Protein AF-A0A7S4MHF1-F1 (afdb_monomer)

Radius of gyration: 32.89 Å; Cα contacts (8 Å, |Δi|>4): 308; chains: 1; bounding box: 74×52×105 Å

Sequence (231 aa):
LACVERVLGSNKKFKSPEKIGHSYTDKFLLAELLSNSAIQAKLNCLRFIGFSDEQLKQLHSWATKDKQVVTVELRSHETCSFLRKRIRKEVNPTSSVTEVSYTSPKIRGLMGKFTSQVSTKITEYYWKFTVDYSLVAYCGTNRDSPLIIQTRKGTTQIITSVDSQPRPKEKSCSPISINITWLFSNINEDLFPSFSIDRNASSCHTPRRNREIINSLGFALSWFQFTHNVS

pLDDT: mean 84.88, std 17.95, range [36.53, 97.44]

Mean predicted aligned error: 10.46 Å

Solvent-accessible surface area (backbone atoms only — not comparable to full-atom values): 13969 Å² total; per-residue (Å²): 134,87,82,81,77,79,80,72,63,93,84,71,78,86,70,62,72,92,80,46,93,80,60,78,66,52,53,49,55,48,53,32,52,51,51,27,51,55,47,46,49,50,51,51,51,43,42,73,73,49,47,47,73,69,55,52,47,50,54,30,43,38,25,60,75,69,63,30,53,30,35,41,35,42,40,43,40,37,37,34,44,86,70,49,78,47,77,46,77,47,74,56,87,82,53,76,83,73,85,77,84,81,85,61,97,84,65,94,82,80,88,77,88,78,84,72,77,65,63,47,79,47,50,38,33,36,28,43,37,36,40,42,38,37,38,31,35,35,50,68,84,44,73,89,75,46,50,77,53,42,75,51,77,48,76,50,77,48,78,34,76,52,101,61,81,92,55,64,57,62,45,78,50,84,66,51,66,43,79,47,29,69,62,36,67,30,34,48,94,86,72,43,56,59,53,71,77,68,76,83,46,94,80,53,49,62,59,89,71,17,65,67,50,50,50,53,52,53,50,51,49,52,50,50,52,43,55,60,77,73,105

Foldseek 3Di:
DDDDDDLDDPPDDDDDPVVDDDDLVVQQVVLLVVLLSVLSVVVVVCVVLFDDPVNVLVQLCLLPVVVWWKKKKKWKKKAKAWDDKDKDKDWDPPQDQDDDDDPDPPDPDDDDRDRDTDIDIQMKTKMKMKMKMWIWMDTHPPPPDTHTRDIDMDIDIDIDSDPDTPDDRMDIDDMQMDGCSLSSVQADSSRRGNDHQDCVDPQDDRSVPGVSSVVSVVNVVSVVVSVVVVD

Structure (mmCIF, N/CA/C/O backbone):
data_AF-A0A7S4MHF1-F1
#
_entry.id   AF-A0A7S4MHF1-F1
#
loop_
_atom_site.group_PDB
_atom_site.id
_atom_site.type_symbol
_atom_site.label_atom_id
_atom_site.label_alt_id
_atom_site.label_comp_id
_atom_site.label_asym_id
_atom_site.label_entity_id
_atom_site.label_seq_id
_atom_site.pdbx_PDB_ins_code
_atom_site.Cartn_x
_atom_site.Cartn_y
_atom_site.Cartn_z
_atom_site.occupancy
_atom_site.B_iso_or_equiv
_atom_site.auth_seq_id
_atom_site.auth_comp_id
_atom_site.auth_asym_id
_atom_site.auth_atom_id
_atom_site.pdbx_PDB_model_num
ATOM 1 N N . LEU A 1 1 ? 10.031 9.715 15.910 1.00 36.53 1 LEU A N 1
ATOM 2 C CA . LEU A 1 1 ? 11.171 10.253 15.135 1.00 36.53 1 LEU A CA 1
ATOM 3 C C . LEU A 1 1 ? 11.173 9.547 13.787 1.00 36.53 1 LEU A C 1
ATOM 5 O O . LEU A 1 1 ? 11.370 8.341 13.764 1.00 36.53 1 LEU A O 1
ATOM 9 N N . ALA A 1 2 ? 10.834 10.248 12.704 1.00 39.75 2 ALA A N 1
ATOM 10 C CA . ALA A 1 2 ? 10.879 9.672 11.362 1.00 39.75 2 ALA A CA 1
ATOM 11 C C . ALA A 1 2 ? 12.348 9.570 10.930 1.00 39.75 2 ALA A C 1
ATOM 13 O O . ALA A 1 2 ? 13.019 10.590 10.780 1.00 39.75 2 ALA A O 1
ATOM 14 N N . CYS A 1 3 ? 12.862 8.348 10.795 1.00 42.44 3 CYS A N 1
ATOM 15 C CA . CYS A 1 3 ? 14.166 8.121 10.189 1.00 42.44 3 CYS A CA 1
ATOM 16 C C . CYS A 1 3 ? 14.006 8.335 8.679 1.00 42.44 3 CYS A C 1
ATOM 18 O O . CYS A 1 3 ? 13.327 7.556 8.013 1.00 42.44 3 CYS A O 1
ATOM 20 N N . VAL A 1 4 ? 14.546 9.435 8.152 1.00 56.12 4 VAL A N 1
ATOM 21 C CA . VAL A 1 4 ? 14.550 9.700 6.709 1.00 56.12 4 VAL A CA 1
ATOM 22 C C . VAL A 1 4 ? 15.677 8.880 6.098 1.00 56.12 4 VAL A C 1
ATOM 24 O O . VAL A 1 4 ? 16.852 9.190 6.288 1.00 56.12 4 VAL A O 1
ATOM 27 N N . GLU A 1 5 ? 15.325 7.824 5.372 1.00 58.97 5 GLU A N 1
ATOM 28 C CA . GLU A 1 5 ? 16.314 7.005 4.683 1.00 58.97 5 GLU A CA 1
ATOM 29 C C . GLU A 1 5 ? 16.728 7.665 3.364 1.00 58.97 5 GLU A C 1
ATOM 31 O O . GLU A 1 5 ? 15.905 8.055 2.528 1.00 58.97 5 GLU A O 1
ATOM 36 N N . ARG A 1 6 ? 18.037 7.825 3.173 1.00 65.50 6 ARG A N 1
ATOM 37 C CA . ARG A 1 6 ? 18.592 8.481 1.992 1.00 65.50 6 ARG A CA 1
ATOM 38 C C . ARG A 1 6 ? 18.570 7.523 0.796 1.00 65.50 6 ARG A C 1
ATOM 40 O O . ARG A 1 6 ? 19.409 6.639 0.694 1.00 65.50 6 ARG A O 1
ATOM 47 N N . VAL A 1 7 ? 17.670 7.768 -0.156 1.00 65.31 7 VAL A N 1
ATOM 48 C CA . VAL A 1 7 ? 17.519 6.947 -1.378 1.00 65.31 7 VAL A CA 1
ATOM 49 C C . VAL A 1 7 ? 18.657 7.158 -2.392 1.00 65.31 7 VAL A C 1
ATOM 51 O O . VAL A 1 7 ? 19.043 6.245 -3.118 1.00 65.31 7 VAL A O 1
ATOM 54 N N . LEU A 1 8 ? 19.225 8.366 -2.467 1.00 64.69 8 LEU A N 1
ATOM 55 C CA . LEU A 1 8 ? 20.320 8.686 -3.389 1.00 64.69 8 LEU A CA 1
ATOM 56 C C . LEU A 1 8 ? 21.664 8.654 -2.661 1.00 64.69 8 LEU A C 1
ATOM 58 O O . LEU A 1 8 ? 21.893 9.480 -1.783 1.00 64.69 8 LEU A O 1
ATOM 62 N N . GLY A 1 9 ? 22.579 7.771 -3.065 1.00 60.44 9 GLY A N 1
ATOM 63 C CA . GLY A 1 9 ? 23.918 7.686 -2.471 1.00 60.44 9 GLY A CA 1
ATOM 64 C C . GLY A 1 9 ? 24.694 9.015 -2.472 1.00 60.44 9 GLY A C 1
ATOM 65 O O . GLY A 1 9 ? 24.528 9.860 -3.355 1.00 60.44 9 GLY A O 1
ATOM 66 N N . SER A 1 10 ? 25.584 9.179 -1.489 1.00 57.25 10 SER A N 1
ATOM 67 C CA . SER A 1 10 ? 26.439 10.361 -1.253 1.00 57.25 10 SER A CA 1
ATOM 68 C C . SER A 1 10 ? 27.291 10.794 -2.449 1.00 57.25 10 SER A C 1
ATOM 70 O O . SER A 1 10 ? 27.714 11.944 -2.526 1.00 57.25 10 SER A O 1
ATOM 72 N N . ASN A 1 11 ? 27.511 9.882 -3.396 1.00 59.38 11 ASN A N 1
ATOM 73 C CA . ASN A 1 11 ? 28.409 10.067 -4.532 1.00 59.38 11 ASN A CA 1
ATOM 74 C C . ASN A 1 11 ? 27.743 10.746 -5.743 1.00 59.38 11 ASN A C 1
ATOM 76 O O . ASN A 1 11 ? 28.438 11.128 -6.684 1.00 59.38 11 ASN A O 1
ATOM 80 N N . LYS A 1 12 ? 26.413 10.932 -5.745 1.00 65.88 12 LYS A N 1
ATOM 81 C CA . LYS A 1 12 ? 25.711 11.617 -6.843 1.00 65.88 12 LYS A CA 1
ATOM 82 C C . LYS A 1 12 ? 25.803 13.137 -6.671 1.00 65.88 12 LYS A C 1
ATOM 84 O O . LYS A 1 12 ? 25.105 13.723 -5.849 1.00 65.88 12 LYS A O 1
ATOM 89 N N . LYS A 1 13 ? 26.666 13.777 -7.468 1.00 68.44 13 LYS A N 1
ATOM 90 C CA . LYS A 1 13 ? 26.804 15.240 -7.553 1.00 68.44 13 LYS A CA 1
ATOM 91 C C . LYS A 1 13 ? 26.040 15.756 -8.770 1.00 68.44 13 LYS A C 1
ATOM 93 O O . LYS A 1 13 ? 26.548 15.696 -9.888 1.00 68.44 13 LYS A O 1
ATOM 98 N N . PHE A 1 14 ? 24.824 16.254 -8.556 1.00 71.88 14 PHE A N 1
ATOM 99 C CA . PHE A 1 14 ? 24.070 16.919 -9.617 1.00 71.88 14 PHE A CA 1
ATOM 100 C C . PHE A 1 14 ? 24.754 18.237 -9.989 1.00 71.88 14 PHE A C 1
ATOM 102 O O . PHE A 1 14 ? 25.170 19.003 -9.119 1.00 71.88 14 PHE A O 1
ATOM 109 N N . LYS A 1 15 ? 24.881 18.493 -11.289 1.00 77.88 15 LYS A N 1
ATOM 110 C CA . LYS A 1 15 ? 25.384 19.754 -11.839 1.00 77.88 15 LYS A CA 1
ATOM 111 C C . LYS A 1 15 ? 24.245 20.432 -12.592 1.00 77.88 15 LYS A C 1
ATOM 113 O O . LYS A 1 15 ? 23.407 19.744 -13.169 1.00 77.88 15 LYS A O 1
ATOM 118 N N . SER A 1 16 ? 24.214 21.766 -12.576 1.00 79.25 16 SER A N 1
ATOM 119 C CA . SER A 1 16 ? 23.231 22.507 -13.375 1.00 79.25 16 SER A CA 1
ATOM 120 C C . SER A 1 16 ? 23.420 22.164 -14.860 1.00 79.25 16 SER A C 1
ATOM 122 O O . SER A 1 16 ? 24.565 22.239 -15.317 1.00 79.25 16 SER A O 1
ATOM 124 N N . PRO A 1 17 ? 22.349 21.834 -15.609 1.00 78.44 17 PRO A N 1
ATOM 125 C CA . PRO A 1 17 ? 22.425 21.556 -17.045 1.00 78.44 17 PRO A CA 1
ATOM 126 C C . PRO A 1 17 ? 23.052 22.691 -17.863 1.00 78.44 17 PRO A C 1
ATOM 128 O O . PRO A 1 17 ? 23.665 22.432 -18.889 1.00 78.44 17 PRO A O 1
ATOM 131 N N . GLU A 1 18 ? 22.948 23.937 -17.394 1.00 85.00 18 GLU A N 1
ATOM 132 C CA . GLU A 1 18 ? 23.562 25.114 -18.030 1.00 85.00 18 GLU A CA 1
ATOM 133 C C . GLU A 1 18 ? 25.093 25.126 -17.914 1.00 85.00 18 GLU A C 1
ATOM 135 O O . GLU A 1 18 ? 25.779 25.779 -18.692 1.00 85.00 18 GLU A O 1
ATOM 140 N N . LYS A 1 19 ? 25.642 24.418 -16.918 1.00 84.44 19 LYS A N 1
ATOM 141 C CA . LYS A 1 19 ? 27.072 24.422 -16.572 1.00 84.44 19 LYS A CA 1
ATOM 142 C C . LYS A 1 19 ? 27.820 23.198 -17.104 1.00 84.44 19 LYS A C 1
ATOM 144 O O . LYS A 1 19 ? 29.001 23.036 -16.800 1.00 84.44 19 LYS A O 1
ATOM 149 N N . ILE A 1 20 ? 27.144 22.311 -17.835 1.00 85.62 20 ILE A N 1
ATOM 150 C CA . ILE A 1 20 ? 27.725 21.094 -18.407 1.00 85.62 20 ILE A CA 1
ATOM 151 C C . ILE A 1 20 ? 27.207 20.865 -19.827 1.00 85.62 20 ILE A C 1
ATOM 153 O O . ILE A 1 20 ? 26.031 21.079 -20.117 1.00 85.62 20 ILE A O 1
ATOM 157 N N . GLY A 1 21 ? 28.081 20.381 -20.711 1.00 85.06 21 GLY A N 1
ATOM 158 C CA . GLY A 1 21 ? 27.643 19.850 -21.998 1.00 85.06 21 GLY A CA 1
ATOM 159 C C . GLY A 1 21 ? 26.731 18.646 -21.770 1.00 85.06 21 GLY A C 1
ATOM 160 O O . GLY A 1 21 ? 27.077 17.754 -20.997 1.00 85.06 21 GLY A O 1
ATOM 161 N N . HIS A 1 22 ? 25.567 18.643 -22.413 1.00 84.75 22 HIS A N 1
ATOM 162 C CA . HIS A 1 22 ? 24.604 17.552 -22.339 1.00 84.75 22 HIS A CA 1
ATOM 163 C C . HIS A 1 22 ? 24.056 17.237 -23.732 1.00 84.75 22 HIS A C 1
ATOM 165 O O . HIS A 1 22 ? 23.921 18.102 -24.597 1.00 84.75 22 HIS A O 1
ATOM 171 N N . SER A 1 23 ? 23.755 15.967 -23.943 1.00 87.94 23 SER A N 1
ATOM 172 C CA . SER A 1 23 ? 23.171 15.407 -25.149 1.00 87.94 23 SER A CA 1
ATOM 173 C C . SER A 1 23 ? 21.667 15.191 -24.975 1.00 87.94 23 SER A C 1
ATOM 175 O O . SER A 1 23 ? 21.117 15.219 -23.872 1.00 87.94 23 SER A O 1
ATOM 177 N N . TYR A 1 24 ? 20.968 14.918 -26.076 1.00 86.31 24 TYR A N 1
ATOM 178 C CA . TYR A 1 24 ? 19.557 14.538 -26.003 1.00 86.31 24 TYR A CA 1
ATOM 179 C C . TYR A 1 24 ? 19.343 13.226 -25.224 1.00 86.31 24 TYR A C 1
ATOM 181 O O . TYR A 1 24 ? 18.342 13.082 -24.521 1.00 86.31 24 TYR A O 1
ATOM 189 N N . THR A 1 25 ? 20.309 12.30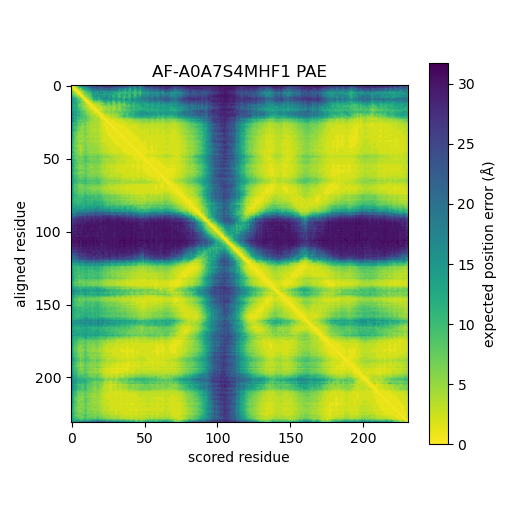5 -25.294 1.00 88.00 25 THR A N 1
ATOM 190 C CA . THR A 1 25 ? 20.324 11.024 -24.573 1.00 88.00 25 THR A CA 1
ATOM 191 C C . THR A 1 25 ? 20.214 11.210 -23.060 1.00 88.00 25 THR A C 1
ATOM 193 O O . THR A 1 25 ? 19.548 10.418 -22.389 1.00 88.00 25 THR A O 1
ATOM 196 N N . ASP A 1 26 ? 20.770 12.300 -22.525 1.00 88.75 26 ASP A N 1
ATOM 197 C CA . ASP A 1 26 ? 20.734 12.598 -21.090 1.00 88.75 26 ASP A CA 1
ATOM 198 C C . ASP A 1 26 ? 19.309 12.823 -20.574 1.00 88.75 26 ASP A C 1
ATOM 200 O O . ASP A 1 26 ? 19.025 12.569 -19.404 1.00 88.75 26 ASP A O 1
ATOM 204 N N . LYS A 1 27 ? 18.370 13.212 -21.448 1.00 90.38 27 LYS A N 1
ATOM 205 C CA . LYS A 1 27 ? 16.951 13.341 -21.083 1.00 90.38 27 LYS A CA 1
ATOM 206 C C . LYS A 1 27 ? 16.327 11.988 -20.736 1.00 90.38 27 LYS A C 1
ATOM 208 O O . LYS A 1 27 ? 15.517 11.920 -19.814 1.00 90.38 27 LYS A O 1
ATOM 213 N N . PHE A 1 28 ? 16.696 10.922 -21.450 1.00 93.19 28 PHE A N 1
ATOM 214 C CA . PHE A 1 28 ? 16.228 9.564 -21.152 1.00 93.19 28 PHE A CA 1
ATOM 215 C C . PHE A 1 28 ? 16.888 9.025 -19.888 1.00 93.19 28 PHE A C 1
ATOM 217 O O . PHE A 1 28 ? 16.192 8.527 -19.009 1.00 93.19 28 PHE A O 1
ATOM 224 N N . LEU A 1 29 ? 18.206 9.209 -19.757 1.00 91.38 29 LEU A N 1
ATOM 225 C CA . LEU A 1 29 ? 18.950 8.784 -18.568 1.00 91.38 29 LEU A CA 1
ATOM 226 C C . LEU A 1 29 ? 18.419 9.455 -17.298 1.00 91.38 29 LEU A C 1
ATOM 228 O O . LEU A 1 29 ? 18.276 8.803 -16.266 1.00 91.38 29 LEU A O 1
ATOM 232 N N . LEU A 1 30 ? 18.070 10.742 -17.371 1.00 90.62 30 LEU A N 1
ATOM 233 C CA . LEU A 1 30 ? 17.442 11.447 -16.259 1.00 90.62 30 LEU A CA 1
ATOM 234 C C . LEU A 1 30 ? 16.070 10.851 -15.913 1.00 90.62 30 LEU A C 1
ATOM 236 O O . LEU A 1 30 ? 15.774 10.642 -14.739 1.00 90.62 30 LEU A O 1
ATOM 240 N N . ALA A 1 31 ? 15.239 10.559 -16.915 1.00 93.56 31 ALA A N 1
ATOM 241 C CA . ALA A 1 31 ? 13.912 9.986 -16.704 1.00 93.56 31 ALA A CA 1
ATOM 242 C C . ALA A 1 31 ? 13.975 8.574 -16.085 1.00 93.56 31 ALA A C 1
ATOM 244 O O . ALA A 1 31 ? 13.226 8.273 -15.151 1.00 93.56 31 ALA A O 1
ATOM 245 N N . GLU A 1 32 ? 14.905 7.736 -16.546 1.00 94.94 32 GLU A N 1
ATOM 246 C CA . GLU A 1 32 ? 15.189 6.413 -15.978 1.00 94.94 32 GLU A CA 1
ATOM 247 C C . GLU A 1 32 ? 15.723 6.526 -14.544 1.00 94.94 32 GLU A C 1
ATOM 249 O O . GLU A 1 32 ? 15.234 5.844 -13.643 1.00 94.94 32 GLU A O 1
ATOM 254 N N . LEU A 1 33 ? 16.678 7.430 -14.297 1.00 92.38 33 LEU A N 1
ATOM 255 C CA . LEU A 1 33 ? 17.243 7.677 -12.969 1.00 92.38 33 LEU A CA 1
ATOM 256 C C . LEU A 1 33 ? 16.164 8.094 -11.962 1.00 92.38 33 LEU A C 1
ATOM 258 O O . LEU A 1 33 ? 16.129 7.572 -10.844 1.00 92.38 33 LEU A O 1
ATOM 262 N N . LEU A 1 34 ? 15.299 9.038 -12.337 1.00 92.50 34 LEU A N 1
ATOM 263 C CA . LEU A 1 34 ? 14.221 9.519 -11.473 1.00 92.50 34 LEU A CA 1
ATOM 264 C C . LEU A 1 34 ? 13.182 8.424 -11.217 1.00 92.50 34 LEU A C 1
ATOM 266 O O . LEU A 1 34 ? 12.776 8.238 -10.071 1.00 92.50 34 LEU A O 1
ATOM 270 N N . SER A 1 35 ? 12.811 7.656 -12.246 1.00 95.69 35 SER A N 1
ATOM 271 C CA . SER A 1 35 ? 11.863 6.542 -12.110 1.00 95.69 35 SER A CA 1
ATOM 272 C C . SER A 1 35 ? 12.405 5.451 -11.185 1.00 95.69 35 SER A C 1
ATOM 274 O O . SER A 1 35 ? 11.725 5.060 -10.239 1.00 95.69 35 SER A O 1
ATOM 276 N N . ASN A 1 36 ? 13.663 5.039 -11.365 1.00 95.81 36 ASN A N 1
ATOM 277 C CA . ASN A 1 36 ? 14.319 4.061 -10.493 1.00 95.81 36 ASN A CA 1
ATOM 278 C C . ASN A 1 36 ? 14.459 4.562 -9.049 1.00 95.81 36 ASN A C 1
ATOM 280 O O . ASN A 1 36 ? 14.213 3.816 -8.104 1.00 95.81 36 ASN A O 1
ATOM 284 N N . SER A 1 37 ? 14.778 5.844 -8.858 1.00 93.75 37 SER A N 1
ATOM 285 C CA . SER A 1 37 ? 14.833 6.444 -7.517 1.00 93.75 37 SER A CA 1
ATOM 286 C C . SER A 1 37 ? 13.455 6.439 -6.845 1.00 93.75 37 SER A C 1
ATOM 288 O O . SER A 1 37 ? 13.334 6.138 -5.660 1.00 93.75 37 SER A O 1
ATOM 290 N N . ALA A 1 38 ? 12.396 6.720 -7.606 1.00 94.50 38 ALA A N 1
ATOM 291 C CA . ALA A 1 38 ? 11.028 6.689 -7.107 1.00 94.50 38 ALA A CA 1
ATOM 292 C C . ALA A 1 38 ? 10.529 5.263 -6.815 1.00 94.50 38 ALA A C 1
ATOM 294 O O . ALA A 1 38 ? 9.676 5.100 -5.943 1.00 94.50 38 ALA A O 1
ATOM 295 N N . ILE A 1 39 ? 11.008 4.246 -7.537 1.00 96.81 39 ILE A N 1
ATOM 296 C CA . ILE A 1 39 ? 10.751 2.825 -7.251 1.00 96.81 39 ILE A CA 1
ATOM 297 C C . ILE A 1 39 ? 11.429 2.436 -5.936 1.00 96.81 39 ILE A C 1
ATOM 299 O O . ILE A 1 39 ? 10.756 1.940 -5.034 1.00 96.81 39 ILE A O 1
ATOM 303 N N . GLN A 1 40 ? 12.719 2.753 -5.778 1.00 94.94 40 GLN A N 1
ATOM 304 C CA . GLN A 1 40 ? 13.463 2.468 -4.548 1.00 94.94 40 GLN A CA 1
ATOM 305 C C . GLN A 1 40 ? 12.806 3.104 -3.321 1.00 94.94 40 GLN A C 1
ATOM 307 O O . GLN A 1 40 ? 12.646 2.447 -2.297 1.00 94.94 40 GLN A O 1
ATOM 312 N N . ALA A 1 41 ? 12.379 4.365 -3.428 1.00 94.12 41 ALA A N 1
ATOM 313 C CA . ALA A 1 41 ? 11.697 5.053 -2.335 1.00 94.12 41 ALA A CA 1
ATOM 314 C C . ALA A 1 41 ? 10.434 4.301 -1.882 1.00 94.12 41 ALA A C 1
ATOM 316 O O . ALA A 1 41 ? 10.213 4.131 -0.687 1.00 94.12 41 ALA A O 1
ATOM 317 N N . LYS A 1 42 ? 9.631 3.796 -2.828 1.00 95.19 42 LYS A N 1
ATOM 318 C CA . LYS A 1 42 ? 8.419 3.024 -2.516 1.00 95.19 42 LYS A CA 1
ATOM 319 C C . LYS A 1 42 ? 8.744 1.668 -1.894 1.00 95.19 42 LYS A C 1
ATOM 321 O O . LYS A 1 42 ? 8.064 1.278 -0.952 1.00 95.19 42 LYS A O 1
ATOM 326 N N . LEU A 1 43 ? 9.791 0.980 -2.357 1.00 95.44 43 LEU A N 1
ATOM 327 C CA . LEU A 1 43 ? 10.265 -0.254 -1.716 1.00 95.44 43 LEU A CA 1
ATOM 328 C C . LEU A 1 43 ? 10.689 -0.006 -0.266 1.00 95.44 43 LEU A C 1
ATOM 330 O O . LEU A 1 43 ? 10.324 -0.775 0.618 1.00 95.44 43 LEU A O 1
ATOM 334 N N . ASN A 1 44 ? 11.402 1.090 -0.000 1.00 94.06 44 ASN A N 1
ATOM 335 C CA . ASN A 1 44 ? 11.775 1.462 1.363 1.00 94.06 44 ASN A CA 1
ATOM 336 C C . ASN A 1 44 ? 10.536 1.780 2.212 1.00 94.06 44 ASN A C 1
ATOM 338 O O . ASN A 1 44 ? 10.469 1.358 3.363 1.00 94.06 44 ASN A O 1
ATOM 342 N N . CYS A 1 45 ? 9.517 2.439 1.646 1.00 93.75 45 CYS A N 1
ATOM 343 C CA . CYS A 1 45 ? 8.235 2.618 2.330 1.00 93.75 45 CYS A CA 1
ATOM 344 C C . CYS A 1 45 ? 7.573 1.277 2.675 1.00 93.75 45 CYS A C 1
ATOM 346 O O . CYS A 1 45 ? 7.096 1.131 3.795 1.00 93.75 45 CYS A O 1
ATOM 348 N N . LEU A 1 46 ? 7.564 0.298 1.759 1.00 94.94 46 LEU A N 1
ATOM 349 C CA . LEU A 1 46 ? 7.029 -1.040 2.038 1.00 94.94 46 LEU A CA 1
ATOM 350 C C . LEU A 1 46 ? 7.793 -1.718 3.187 1.00 94.94 46 LEU A C 1
ATOM 352 O O . LEU A 1 46 ? 7.179 -2.204 4.132 1.00 94.94 46 LEU A O 1
ATOM 356 N N . ARG A 1 47 ? 9.128 -1.680 3.175 1.00 94.75 47 ARG A N 1
ATOM 357 C CA . ARG A 1 47 ? 9.932 -2.208 4.291 1.00 94.75 47 ARG A CA 1
ATOM 358 C C . ARG A 1 47 ? 9.605 -1.512 5.609 1.00 94.75 47 ARG A C 1
ATOM 360 O O . ARG A 1 47 ? 9.399 -2.164 6.627 1.00 94.75 47 ARG A O 1
ATOM 367 N N . PHE A 1 48 ? 9.495 -0.186 5.581 1.00 92.81 48 PHE A N 1
ATOM 368 C CA . PHE A 1 48 ? 9.199 0.617 6.765 1.00 92.81 48 PHE A CA 1
ATOM 369 C C . PHE A 1 48 ? 7.837 0.285 7.391 1.00 92.81 48 PHE A C 1
ATOM 371 O O . PHE A 1 48 ? 7.715 0.279 8.613 1.00 92.81 48 PHE A O 1
ATOM 378 N N . ILE A 1 49 ? 6.822 -0.018 6.576 1.00 91.06 49 ILE A N 1
ATOM 379 C CA . ILE A 1 49 ? 5.493 -0.424 7.064 1.00 91.06 49 ILE A CA 1
ATOM 380 C C . ILE A 1 49 ? 5.398 -1.921 7.405 1.00 91.06 49 ILE A C 1
ATOM 382 O O . ILE A 1 49 ? 4.308 -2.403 7.692 1.00 91.06 49 ILE A O 1
ATOM 386 N N . GLY A 1 50 ? 6.516 -2.653 7.388 1.00 93.94 50 GLY A N 1
ATOM 387 C CA . GLY A 1 50 ? 6.610 -4.001 7.950 1.00 93.94 50 GLY A CA 1
ATOM 388 C C . GLY A 1 50 ? 6.753 -5.144 6.948 1.00 93.94 50 GLY A C 1
ATOM 389 O O . GLY A 1 50 ? 6.762 -6.292 7.380 1.00 93.94 50 GLY A O 1
ATOM 390 N N . PHE A 1 51 ? 6.885 -4.880 5.643 1.00 96.12 51 PHE A N 1
ATOM 391 C CA . PHE A 1 51 ? 7.192 -5.953 4.690 1.00 96.12 51 PHE A CA 1
ATOM 392 C C . PHE A 1 51 ? 8.617 -6.478 4.907 1.00 96.12 51 PHE A C 1
ATOM 394 O O . PHE A 1 51 ? 9.575 -5.703 4.858 1.00 96.12 51 PHE A O 1
ATOM 401 N N . SER A 1 52 ? 8.763 -7.794 5.086 1.00 96.12 52 SER A N 1
ATOM 402 C CA . SER A 1 52 ? 10.078 -8.447 5.091 1.00 96.12 52 SER A CA 1
ATOM 403 C C . SER A 1 52 ? 10.618 -8.629 3.669 1.00 96.12 52 SER A C 1
ATOM 405 O O . SER A 1 52 ? 9.856 -8.645 2.698 1.00 96.12 52 SER A O 1
ATOM 407 N N . ASP A 1 53 ? 11.932 -8.801 3.522 1.00 94.94 53 ASP A N 1
ATOM 408 C CA . ASP A 1 53 ? 12.530 -9.043 2.204 1.00 94.94 53 ASP A CA 1
ATOM 409 C C . ASP A 1 53 ? 12.058 -10.378 1.598 1.00 94.94 53 ASP A C 1
ATOM 411 O O . ASP A 1 53 ? 11.880 -10.470 0.384 1.00 94.94 53 ASP A O 1
ATOM 415 N N . GLU A 1 54 ? 11.775 -11.397 2.415 1.00 96.94 54 GLU A N 1
ATOM 416 C CA . GLU A 1 54 ? 11.182 -12.665 1.966 1.00 96.94 54 GLU A CA 1
ATOM 417 C C . GLU A 1 54 ? 9.777 -12.447 1.402 1.00 96.94 54 GLU A C 1
ATOM 419 O O . GLU A 1 54 ? 9.455 -12.947 0.323 1.00 96.94 54 GLU A O 1
ATOM 424 N N . GLN A 1 55 ? 8.955 -11.651 2.094 1.00 96.94 55 GLN A N 1
ATOM 425 C CA . GLN A 1 55 ? 7.617 -11.294 1.626 1.00 96.94 55 GLN A CA 1
ATOM 426 C C . GLN A 1 55 ? 7.692 -10.485 0.327 1.00 96.94 55 GLN A C 1
ATOM 428 O O . GLN A 1 55 ? 6.960 -10.771 -0.616 1.00 96.94 55 GLN A O 1
ATOM 433 N N . LEU A 1 56 ? 8.606 -9.515 0.224 1.00 97.44 56 LEU A N 1
ATOM 434 C CA . LEU A 1 56 ? 8.806 -8.741 -1.006 1.00 97.44 56 LEU A CA 1
ATOM 435 C C . LEU A 1 56 ? 9.262 -9.624 -2.175 1.00 97.44 56 LEU A C 1
ATOM 437 O O . LEU A 1 56 ? 8.759 -9.460 -3.285 1.00 97.44 56 LEU A O 1
ATOM 441 N N . LYS A 1 57 ? 10.156 -10.592 -1.939 1.00 97.00 57 LYS A N 1
ATOM 442 C CA . LYS A 1 57 ? 10.556 -11.589 -2.948 1.00 97.00 57 LYS A CA 1
ATOM 443 C C . LYS A 1 57 ? 9.389 -12.483 -3.365 1.00 97.00 57 LYS A C 1
ATOM 445 O O . LYS A 1 57 ? 9.257 -12.807 -4.543 1.00 97.00 57 LYS A O 1
ATOM 450 N N . GLN A 1 58 ? 8.507 -12.838 -2.434 1.00 96.31 58 GLN A N 1
ATOM 451 C CA . GLN A 1 58 ? 7.282 -13.568 -2.752 1.00 96.31 58 GLN A CA 1
ATOM 452 C C . GLN A 1 58 ? 6.351 -12.739 -3.651 1.00 96.31 58 GLN A C 1
ATOM 454 O O . GLN A 1 58 ? 5.894 -13.241 -4.677 1.00 96.31 58 GLN A O 1
ATOM 459 N N . LEU A 1 59 ? 6.125 -11.459 -3.328 1.00 96.94 59 LEU A N 1
ATOM 460 C CA . LEU A 1 59 ? 5.334 -10.554 -4.173 1.00 96.94 59 LEU A CA 1
ATOM 461 C C . LEU A 1 59 ? 5.958 -10.366 -5.562 1.00 96.94 59 LEU A C 1
ATOM 463 O O . LEU A 1 59 ? 5.244 -10.334 -6.566 1.00 96.94 59 LEU A O 1
ATOM 467 N N . HIS A 1 60 ? 7.288 -10.271 -5.628 1.00 97.44 60 HIS A N 1
ATOM 468 C CA . HIS A 1 60 ? 8.029 -10.212 -6.887 1.00 97.44 60 HIS A CA 1
ATOM 469 C C . HIS A 1 60 ? 7.793 -11.455 -7.740 1.00 97.44 60 HIS A C 1
ATOM 471 O O . HIS A 1 60 ? 7.464 -11.328 -8.922 1.00 97.44 60 HIS A O 1
ATOM 477 N N . SER A 1 61 ? 7.884 -12.643 -7.137 1.00 96.75 61 SER A N 1
ATOM 478 C CA . SER A 1 61 ? 7.607 -13.912 -7.812 1.00 96.75 61 SER A CA 1
ATOM 479 C C . SER A 1 61 ? 6.180 -13.958 -8.358 1.00 96.75 61 SER A C 1
ATOM 481 O O . SER A 1 61 ? 5.990 -14.306 -9.523 1.00 96.75 61 SER A O 1
ATOM 483 N N . TRP A 1 62 ? 5.186 -13.533 -7.570 1.00 96.38 62 TRP A N 1
ATOM 484 C CA . TRP A 1 62 ? 3.793 -13.477 -8.024 1.00 96.38 62 TRP A CA 1
ATOM 485 C C . TRP A 1 62 ? 3.618 -12.579 -9.252 1.00 96.38 62 TRP A C 1
ATOM 487 O O . TRP A 1 62 ? 2.938 -12.955 -10.207 1.00 96.38 62 TRP A O 1
ATOM 497 N N . ALA A 1 63 ? 4.246 -11.403 -9.255 1.00 96.25 63 ALA A N 1
ATOM 498 C CA . ALA A 1 63 ? 4.126 -10.457 -10.360 1.00 96.25 63 ALA A CA 1
ATOM 499 C C . ALA A 1 63 ? 4.879 -10.910 -11.622 1.00 96.25 63 ALA A C 1
ATOM 501 O O . ALA A 1 63 ? 4.400 -10.693 -12.734 1.00 96.25 63 ALA A O 1
ATOM 502 N N . THR A 1 64 ? 6.066 -11.506 -11.469 1.00 95.00 64 THR A N 1
ATOM 503 C CA . THR A 1 64 ? 6.983 -11.764 -12.593 1.00 95.00 64 THR A CA 1
ATOM 504 C C . THR A 1 64 ? 6.928 -13.199 -13.108 1.00 95.00 64 THR A C 1
ATOM 506 O O . THR A 1 64 ? 6.812 -13.400 -14.319 1.00 95.00 64 THR A O 1
ATOM 509 N N . LYS A 1 65 ? 6.972 -14.193 -12.214 1.00 93.19 65 LYS A N 1
ATOM 510 C CA . LYS A 1 65 ? 6.962 -15.622 -12.567 1.00 93.19 65 LYS A CA 1
ATOM 511 C C . LYS A 1 65 ? 5.540 -16.099 -12.830 1.00 93.19 65 LYS A C 1
ATOM 513 O O . LYS A 1 65 ? 5.266 -16.640 -13.899 1.00 93.19 65 LYS A O 1
ATOM 518 N N . ASP A 1 66 ? 4.627 -15.792 -11.913 1.00 92.12 66 ASP A N 1
ATOM 519 C CA . ASP A 1 66 ? 3.236 -16.260 -11.995 1.00 92.12 66 ASP A CA 1
ATOM 520 C C . ASP A 1 66 ? 2.349 -15.336 -12.845 1.00 92.12 66 ASP A C 1
ATOM 522 O O . ASP A 1 66 ? 1.207 -15.679 -13.167 1.00 92.12 66 ASP A O 1
ATOM 526 N N . LYS A 1 67 ? 2.878 -14.157 -13.211 1.00 93.94 67 LYS A N 1
ATOM 527 C CA . LYS A 1 67 ? 2.203 -13.104 -13.991 1.00 93.94 67 LYS A CA 1
ATOM 528 C C . LYS A 1 67 ? 0.844 -12.710 -13.404 1.00 93.94 67 LYS A C 1
ATOM 530 O O . LYS A 1 67 ? -0.097 -12.402 -14.136 1.00 93.94 67 LYS A O 1
ATOM 535 N N . GLN A 1 68 ? 0.741 -12.732 -12.078 1.00 95.56 68 GLN A N 1
ATOM 536 C CA . GLN A 1 68 ? -0.472 -12.391 -11.351 1.00 95.56 68 GLN A CA 1
ATOM 537 C C . GLN A 1 68 ? -0.509 -10.909 -10.993 1.00 95.56 68 GLN A C 1
ATOM 539 O O . GLN A 1 68 ? 0.513 -10.261 -10.769 1.00 95.56 68 GLN A O 1
ATOM 544 N N . VAL A 1 69 ? -1.727 -10.383 -10.874 1.00 96.75 69 VAL A N 1
ATOM 545 C CA . VAL A 1 69 ? -1.941 -9.051 -10.308 1.00 96.75 69 VAL A CA 1
ATOM 546 C C . VAL A 1 69 ? -1.668 -9.105 -8.812 1.00 96.75 69 VAL A C 1
ATOM 548 O O . VAL A 1 69 ? -2.314 -9.870 -8.105 1.00 96.75 69 VAL A O 1
ATOM 551 N N . VAL A 1 70 ? -0.752 -8.280 -8.319 1.00 97.25 70 VAL A N 1
ATOM 552 C CA . VAL A 1 70 ? -0.425 -8.186 -6.894 1.00 97.25 70 VAL A CA 1
ATOM 553 C C . VAL A 1 70 ? -1.069 -6.940 -6.299 1.00 97.25 70 VAL A C 1
ATOM 555 O O . VAL A 1 70 ? -0.892 -5.829 -6.808 1.00 97.25 70 VAL A O 1
ATOM 558 N N . THR A 1 71 ? -1.806 -7.124 -5.206 1.00 97.44 71 THR A N 1
ATOM 559 C CA . THR A 1 71 ? -2.552 -6.061 -4.526 1.00 97.44 71 THR A CA 1
ATOM 560 C C . THR A 1 71 ? -2.159 -5.990 -3.057 1.00 97.44 71 THR A C 1
ATOM 562 O O . THR A 1 71 ? -2.084 -7.019 -2.390 1.00 97.44 71 THR A O 1
ATOM 565 N N . VAL A 1 72 ? -1.944 -4.774 -2.551 1.00 96.69 72 VAL A N 1
ATOM 566 C CA . VAL A 1 72 ? -1.865 -4.479 -1.111 1.00 96.69 72 VAL A CA 1
ATOM 567 C C . VAL A 1 72 ? -3.189 -3.868 -0.683 1.00 96.69 72 VAL A C 1
ATOM 569 O O . VAL A 1 72 ? -3.724 -3.009 -1.381 1.00 96.69 72 VAL A O 1
ATOM 572 N N . GLU A 1 73 ? -3.716 -4.297 0.456 1.00 95.94 73 GLU A N 1
ATOM 573 C CA . GLU A 1 73 ? -5.018 -3.880 0.963 1.00 95.94 73 GLU A CA 1
ATOM 574 C C . GLU A 1 73 ? -4.952 -3.619 2.472 1.00 95.94 73 GLU A C 1
ATOM 576 O O . GLU A 1 73 ? -4.456 -4.439 3.244 1.00 95.94 73 GLU A O 1
ATOM 581 N N . LEU A 1 74 ? -5.463 -2.463 2.897 1.00 95.31 74 LEU A N 1
ATOM 582 C CA . LEU A 1 74 ? -5.715 -2.137 4.293 1.00 95.31 74 LEU A CA 1
ATOM 583 C C . LEU A 1 74 ? -7.171 -2.474 4.613 1.00 95.31 74 LEU A C 1
ATOM 585 O O . LEU A 1 74 ? -8.097 -1.903 4.032 1.00 95.31 74 LEU A O 1
ATOM 589 N N . ARG A 1 75 ? -7.366 -3.385 5.563 1.00 95.00 75 ARG A N 1
ATOM 590 C CA . ARG A 1 75 ? -8.676 -3.790 6.075 1.00 95.00 75 ARG A CA 1
ATOM 591 C C . ARG A 1 75 ? -8.853 -3.226 7.474 1.00 95.00 75 ARG A C 1
ATOM 593 O O . ARG A 1 75 ? -7.928 -3.313 8.283 1.00 95.00 75 ARG A O 1
ATOM 600 N N . SER A 1 76 ? -10.033 -2.696 7.778 1.00 94.62 76 SER A N 1
ATOM 601 C CA . SER A 1 76 ? -10.367 -2.235 9.124 1.00 94.62 76 SER A CA 1
ATOM 602 C C . SER A 1 76 ? -11.761 -2.672 9.554 1.00 94.62 76 SER A C 1
ATOM 604 O O . SER A 1 76 ? -12.696 -2.783 8.758 1.00 94.62 76 SER A O 1
ATOM 606 N N . HIS A 1 77 ? -11.867 -2.949 10.845 1.00 95.06 77 HIS A N 1
ATOM 607 C CA . HIS A 1 77 ? -13.061 -3.444 11.492 1.00 95.06 77 HIS A CA 1
ATOM 608 C C . HIS A 1 77 ? -13.249 -2.720 12.825 1.00 95.06 77 HIS A C 1
ATOM 610 O O . HIS A 1 77 ? -12.342 -2.668 13.657 1.00 95.06 77 HIS A O 1
ATOM 616 N N . GLU A 1 78 ? -14.422 -2.129 13.016 1.00 96.06 78 GLU A N 1
ATOM 617 C CA . GLU A 1 78 ? -14.760 -1.338 14.193 1.00 96.06 78 GLU A CA 1
ATOM 618 C C . GLU A 1 78 ? -15.820 -2.062 15.021 1.00 96.06 78 GLU A C 1
ATOM 620 O O . GLU A 1 78 ? -16.816 -2.551 14.488 1.00 96.06 78 GLU A O 1
ATOM 625 N N . THR A 1 79 ? -15.648 -2.071 16.341 1.00 96.75 79 THR A N 1
ATOM 626 C CA . THR A 1 79 ? -16.642 -2.594 17.282 1.00 96.75 79 THR A CA 1
ATOM 627 C C . THR A 1 79 ? -16.923 -1.590 18.393 1.00 96.75 79 THR A C 1
ATOM 629 O O . THR A 1 79 ? -16.027 -0.888 18.873 1.00 96.75 79 THR A O 1
ATOM 632 N N . CYS A 1 80 ? -18.185 -1.513 18.813 1.00 96.38 80 CYS A N 1
ATOM 633 C CA . CYS A 1 80 ? -18.625 -0.676 19.922 1.00 96.38 80 CYS A CA 1
ATOM 634 C C . CYS A 1 80 ? -19.501 -1.484 20.878 1.00 96.38 80 CYS A C 1
ATOM 636 O O . CYS A 1 80 ? -20.525 -2.038 20.480 1.00 96.38 80 CYS A O 1
ATOM 638 N N . SER A 1 81 ? -19.103 -1.550 22.146 1.00 95.69 81 SER A N 1
ATOM 639 C CA . SER A 1 81 ? -19.836 -2.287 23.174 1.00 95.69 81 SER A CA 1
ATOM 640 C C . SER A 1 81 ? -20.017 -1.465 24.441 1.00 95.69 81 SER A C 1
ATOM 642 O O . SER A 1 81 ? -19.150 -0.689 24.843 1.00 95.69 81 SER A O 1
ATOM 644 N N . PHE A 1 82 ? -21.172 -1.624 25.080 1.00 95.38 82 PHE A N 1
ATOM 645 C CA . PHE A 1 82 ? -21.443 -1.004 26.369 1.00 95.38 82 PHE A CA 1
ATOM 646 C C . PHE A 1 82 ? -20.518 -1.588 27.444 1.00 95.38 82 PHE A C 1
ATOM 648 O O . PHE A 1 82 ? -20.369 -2.805 27.540 1.00 95.38 82 PHE A O 1
ATOM 655 N N . LEU A 1 83 ? -19.898 -0.725 28.253 1.00 94.25 83 LEU A N 1
ATOM 656 C CA . LEU A 1 83 ? -19.068 -1.138 29.385 1.00 94.25 83 LEU A CA 1
ATOM 657 C C . LEU A 1 83 ? -19.818 -1.016 30.705 1.00 94.25 83 LEU A C 1
ATOM 659 O O . LEU A 1 83 ? -19.908 -1.983 31.454 1.00 94.25 83 LEU A O 1
ATOM 663 N N . ARG A 1 84 ? -20.269 0.198 31.040 1.00 93.62 84 ARG A N 1
ATOM 664 C CA . ARG A 1 84 ? -20.864 0.490 32.352 1.00 93.62 84 ARG A CA 1
ATOM 665 C C . ARG A 1 84 ? -21.608 1.816 32.377 1.00 93.62 84 ARG A C 1
ATOM 667 O O . ARG A 1 84 ? -21.268 2.747 31.652 1.00 93.62 84 ARG A O 1
ATOM 674 N N . LYS A 1 85 ? -22.544 1.927 33.318 1.00 93.25 85 LYS A N 1
ATOM 675 C CA . LYS A 1 85 ? -23.224 3.167 33.707 1.00 93.25 85 LYS A CA 1
ATOM 676 C C . LYS A 1 85 ? -22.619 3.691 35.008 1.00 93.25 85 LYS A C 1
ATOM 678 O O . LYS A 1 85 ? -22.409 2.924 35.946 1.00 93.25 85 LYS A O 1
ATOM 683 N N . ARG A 1 86 ? -22.342 4.989 35.085 1.00 91.19 86 ARG A N 1
ATOM 684 C CA . ARG A 1 86 ? -21.869 5.680 36.290 1.00 91.19 86 ARG A CA 1
ATOM 685 C C . ARG A 1 86 ? -22.803 6.839 36.593 1.00 91.19 86 ARG A C 1
ATOM 687 O O . ARG A 1 86 ? -23.160 7.595 35.702 1.00 91.19 86 ARG A O 1
ATOM 694 N N . ILE A 1 87 ? -23.167 7.001 37.857 1.00 86.44 87 ILE A N 1
ATOM 695 C CA . ILE A 1 87 ? -23.901 8.178 38.323 1.00 86.44 87 ILE A CA 1
ATOM 696 C C . ILE A 1 87 ? -22.942 8.960 39.213 1.00 86.44 87 ILE A C 1
ATOM 698 O O . ILE A 1 87 ? -22.491 8.431 40.231 1.00 86.44 87 ILE A O 1
ATOM 702 N N . ARG A 1 88 ? -22.609 10.196 38.838 1.00 85.12 88 ARG A N 1
ATOM 703 C CA . ARG A 1 88 ? -21.865 11.117 39.705 1.00 85.12 88 ARG A CA 1
ATOM 704 C C . ARG A 1 88 ? -22.773 12.245 40.166 1.00 85.12 88 ARG A C 1
ATOM 706 O O . ARG A 1 88 ? -23.623 12.721 39.419 1.00 85.12 88 ARG A O 1
ATOM 713 N N . LYS A 1 89 ? -22.614 12.639 41.426 1.00 74.50 89 LYS A N 1
ATOM 714 C CA . LYS A 1 89 ? -23.272 13.820 41.979 1.00 74.50 89 LYS A CA 1
ATOM 715 C C . LYS A 1 89 ? -22.299 14.977 41.843 1.00 74.50 89 LYS A C 1
ATOM 717 O O . LYS A 1 89 ? -21.203 14.904 42.389 1.00 74.50 89 LYS A O 1
ATOM 722 N N . GLU A 1 90 ? -22.696 16.004 41.114 1.00 70.31 90 GLU A N 1
ATOM 723 C CA . GLU A 1 90 ? -21.963 17.260 41.059 1.00 70.31 90 GLU A CA 1
ATOM 724 C C . GLU A 1 90 ? -22.693 18.258 41.955 1.00 70.31 90 GLU A C 1
ATOM 726 O O . GLU A 1 90 ? -23.900 18.487 41.822 1.00 70.31 90 GLU A O 1
ATOM 731 N N . VAL A 1 91 ? -21.980 18.759 42.961 1.00 58.88 91 VAL A N 1
ATOM 732 C CA . VAL A 1 91 ? -22.497 19.778 43.870 1.00 58.88 91 VAL A CA 1
ATOM 733 C C . VAL A 1 91 ? -22.276 21.116 43.187 1.00 58.88 91 VAL A C 1
ATOM 735 O O . VAL A 1 91 ? -21.131 21.514 42.996 1.00 58.88 91 VAL A O 1
ATOM 738 N N . ASN A 1 92 ? -23.356 21.809 42.829 1.00 52.22 92 ASN A N 1
ATOM 739 C CA . ASN A 1 92 ? -23.237 23.184 42.361 1.00 52.22 92 ASN A CA 1
ATOM 740 C C . ASN A 1 92 ? -22.736 24.059 43.527 1.00 52.22 92 ASN A C 1
ATOM 742 O O . ASN A 1 92 ? -23.386 24.074 44.575 1.00 52.22 92 ASN A O 1
ATOM 746 N N . PRO A 1 93 ? -21.620 24.797 43.377 1.00 51.44 93 PRO A N 1
ATOM 747 C CA . PRO A 1 93 ? -21.144 25.718 44.411 1.00 51.44 93 PRO A CA 1
ATOM 748 C C . PRO A 1 93 ? -22.070 26.934 44.586 1.00 51.44 93 PRO A C 1
ATOM 750 O O . PRO A 1 93 ? -21.998 27.627 45.596 1.00 51.44 93 PRO A O 1
ATOM 753 N N . THR A 1 94 ? -22.978 27.183 43.640 1.00 45.81 94 THR A N 1
ATOM 754 C CA . THR A 1 94 ? -23.967 28.266 43.694 1.00 45.81 94 THR A CA 1
ATOM 755 C C . THR A 1 94 ? -25.217 27.829 44.462 1.00 45.81 94 THR A C 1
ATOM 757 O O . THR A 1 94 ? -26.322 27.777 43.927 1.00 45.81 94 THR A O 1
ATOM 760 N N . SER A 1 95 ? -25.061 27.472 45.735 1.00 41.59 95 SER A N 1
ATOM 761 C CA . SER A 1 95 ? -26.196 27.415 46.655 1.00 41.59 95 SER A CA 1
ATOM 762 C C . SER A 1 95 ? -26.590 28.850 47.008 1.00 41.59 95 SER A C 1
ATOM 764 O O . SER A 1 95 ? -25.892 29.510 47.777 1.00 41.59 95 SER A O 1
ATOM 766 N N . SER A 1 96 ? -27.685 29.361 46.443 1.00 46.28 96 SER A N 1
ATOM 767 C CA . SER A 1 96 ? -28.299 30.591 46.943 1.00 46.28 96 SER A CA 1
ATOM 768 C C . SER A 1 96 ? -28.842 30.318 48.344 1.00 46.28 96 SER A C 1
ATOM 770 O O . SER A 1 96 ? -29.793 29.551 48.508 1.00 46.28 96 SER A O 1
ATOM 772 N N . VAL A 1 97 ? -28.225 30.922 49.356 1.00 42.53 97 VAL A N 1
ATOM 773 C CA . VAL A 1 97 ? -28.753 30.929 50.719 1.00 42.53 97 VAL A CA 1
ATOM 774 C C . VAL A 1 97 ? -29.993 31.817 50.709 1.00 42.53 97 VAL A C 1
ATOM 776 O O . VAL A 1 97 ? -29.886 33.038 50.661 1.00 42.53 97 VAL A O 1
ATOM 779 N N . THR A 1 98 ? -31.179 31.219 50.701 1.00 43.44 98 THR A N 1
ATOM 780 C CA . THR A 1 98 ? -32.411 31.962 50.971 1.00 43.44 98 THR A CA 1
ATOM 781 C C . THR A 1 98 ? -32.658 31.901 52.476 1.00 43.44 98 THR A C 1
ATOM 783 O O . THR A 1 98 ? -33.187 30.914 52.984 1.00 43.44 98 THR A O 1
ATOM 786 N N . GLU A 1 99 ? -32.231 32.930 53.209 1.00 38.22 99 GLU A N 1
ATOM 787 C CA . GLU A 1 99 ? -32.657 33.131 54.596 1.00 38.22 99 GLU A CA 1
ATOM 788 C C . GLU A 1 99 ? -34.128 33.561 54.586 1.00 38.22 99 GLU A C 1
ATOM 790 O O . GLU A 1 99 ? -34.447 34.697 54.248 1.00 38.22 99 GLU A O 1
ATOM 795 N N . VAL A 1 100 ? -35.043 32.652 54.928 1.00 45.00 100 VAL A N 1
ATOM 796 C CA . VAL A 1 100 ? -36.437 33.025 55.198 1.00 45.00 100 VAL A CA 1
ATOM 797 C C . VAL A 1 100 ? -36.631 33.055 56.707 1.00 45.00 100 VAL A C 1
ATOM 799 O O . VAL A 1 100 ? -36.755 32.021 57.363 1.00 45.00 100 VAL A O 1
ATOM 802 N N . SER A 1 101 ? -36.632 34.259 57.270 1.00 36.66 101 SER A N 1
ATOM 803 C CA . SER A 1 101 ? -36.979 34.512 58.662 1.00 36.66 101 SER A CA 1
ATOM 804 C C . SER A 1 101 ? -38.502 34.547 58.813 1.00 36.66 101 SER A C 1
ATOM 806 O O . SER A 1 101 ? -39.157 35.543 58.522 1.00 36.66 101 SER A O 1
ATOM 808 N N . TYR A 1 102 ? -39.093 33.455 59.300 1.00 40.22 102 TYR A N 1
ATOM 809 C CA . TYR A 1 102 ? -40.456 33.501 59.828 1.00 40.22 102 TYR A CA 1
ATOM 810 C C . TYR A 1 102 ? -40.409 33.902 61.302 1.00 40.22 102 TYR A C 1
ATOM 812 O O . TYR A 1 102 ? -40.172 33.076 62.182 1.00 40.22 102 TYR A O 1
ATOM 820 N N . THR A 1 103 ? -40.675 35.170 61.595 1.00 39.50 103 THR A N 1
ATOM 821 C CA . THR A 1 103 ? -41.075 35.601 62.938 1.00 39.50 103 THR A CA 1
ATOM 822 C C . THR A 1 103 ? -42.564 35.320 63.117 1.00 39.50 103 THR A C 1
ATOM 824 O O . THR A 1 103 ? -43.418 36.162 62.857 1.00 39.50 103 THR A O 1
ATOM 827 N N . SER A 1 104 ? -42.898 34.104 63.558 1.00 42.19 104 SER A N 1
ATOM 828 C CA . SER A 1 104 ? -44.248 33.817 64.048 1.00 42.19 104 SER A CA 1
ATOM 829 C C . SER A 1 104 ? -44.357 34.263 65.520 1.00 42.19 104 SER A C 1
ATOM 831 O O . SER A 1 104 ? -43.510 33.859 66.320 1.00 42.19 104 SER A O 1
ATOM 833 N N . PRO A 1 105 ? -45.359 35.065 65.936 1.00 44.31 105 PRO A N 1
ATOM 834 C CA . PRO A 1 105 ? -45.366 35.729 67.251 1.00 44.31 105 PRO A CA 1
ATOM 835 C C . PRO A 1 105 ? -45.559 34.819 68.475 1.00 44.31 105 PRO A C 1
ATOM 837 O O . PRO A 1 105 ? -45.680 35.329 69.586 1.00 44.31 105 PRO A O 1
ATOM 840 N N . LYS A 1 106 ? -45.662 33.493 68.309 1.00 46.28 106 LYS A N 1
ATOM 841 C CA . LYS A 1 106 ? -46.141 32.593 69.376 1.00 46.28 106 LYS A CA 1
ATOM 842 C C . LYS A 1 106 ? -45.182 31.496 69.830 1.00 46.28 106 LYS A C 1
ATOM 844 O O . LYS A 1 106 ? -45.527 30.781 70.763 1.00 46.28 106 LYS A O 1
ATOM 849 N N . ILE A 1 107 ? -43.986 31.361 69.254 1.00 44.59 107 ILE A N 1
ATOM 850 C CA . ILE A 1 107 ? -43.012 30.361 69.721 1.00 44.59 107 ILE A CA 1
ATOM 851 C C . ILE A 1 107 ? -41.628 31.000 69.798 1.00 44.59 107 ILE A C 1
ATOM 853 O O . ILE A 1 107 ? -40.926 31.181 68.806 1.00 44.59 107 ILE A O 1
ATOM 857 N N . ARG A 1 108 ? -41.250 31.371 71.021 1.00 42.22 108 ARG A N 1
ATOM 858 C CA . ARG A 1 108 ? -39.924 31.873 71.373 1.00 42.22 108 ARG A CA 1
ATOM 859 C C . ARG A 1 108 ? -38.944 30.695 71.306 1.00 42.22 108 ARG A C 1
ATOM 861 O O . ARG A 1 108 ? -39.002 29.817 72.157 1.00 42.22 108 ARG A O 1
ATOM 868 N N . GLY A 1 109 ? -38.042 30.695 70.322 1.00 46.66 109 GLY A N 1
ATOM 869 C CA . GLY A 1 109 ? -36.759 29.993 70.457 1.00 46.66 109 GLY A CA 1
ATOM 870 C C . GLY A 1 109 ? -36.500 28.731 69.629 1.00 46.66 109 GLY A C 1
ATOM 871 O O . GLY A 1 109 ? -35.829 27.843 70.141 1.00 46.66 109 GLY A O 1
ATOM 872 N N . LEU A 1 110 ? -36.910 28.646 68.358 1.00 41.16 110 LEU A N 1
ATOM 873 C CA . LEU A 1 110 ? -36.318 27.648 67.452 1.00 41.16 110 LEU A CA 1
ATOM 874 C C . LEU A 1 110 ? -35.879 28.288 66.129 1.00 41.16 110 LEU A C 1
ATOM 876 O O . LEU A 1 110 ? -36.650 28.426 65.185 1.00 41.16 110 LEU A O 1
ATOM 880 N N . MET A 1 111 ? -34.618 28.716 66.090 1.00 41.88 111 MET A N 1
ATOM 881 C CA . MET A 1 111 ? -33.969 29.272 64.904 1.00 41.88 111 MET A CA 1
ATOM 882 C C . MET A 1 111 ? -33.234 28.128 64.190 1.00 41.88 111 MET A C 1
ATOM 884 O O . MET A 1 111 ? -32.124 27.757 64.562 1.00 41.88 111 MET A O 1
ATOM 888 N N . GLY A 1 112 ? -33.890 27.498 63.215 1.00 47.22 112 GLY A N 1
ATOM 889 C CA . GLY A 1 112 ? -33.300 26.425 62.411 1.00 47.22 112 GLY A CA 1
ATOM 890 C C . GLY A 1 112 ? -32.608 26.982 61.169 1.00 47.22 112 GLY A C 1
ATOM 891 O O . GLY A 1 112 ? -33.255 27.627 60.348 1.00 47.22 112 GLY A O 1
ATOM 892 N N . LYS A 1 113 ? -31.307 26.716 61.000 1.00 45.50 113 LYS A N 1
ATOM 893 C CA . LYS A 1 113 ? -30.610 26.948 59.725 1.00 45.50 113 LYS A CA 1
ATOM 894 C C . LYS A 1 113 ? -30.977 25.826 58.753 1.00 45.50 113 LYS A C 1
ATOM 896 O O . LYS A 1 113 ? -30.605 24.678 58.983 1.00 45.50 113 LYS A O 1
ATOM 901 N N . PHE A 1 114 ? -31.678 26.152 57.671 1.00 42.81 114 PHE A N 1
ATOM 902 C CA . PHE A 1 114 ? -31.924 25.223 56.567 1.00 42.81 114 PHE A CA 1
ATOM 903 C C . PHE A 1 114 ? -30.961 25.519 55.417 1.00 42.81 114 PHE A C 1
ATOM 905 O O . PHE A 1 114 ? -31.094 26.522 54.722 1.00 42.81 114 PHE A O 1
ATOM 912 N N . THR A 1 115 ? -29.991 24.631 55.204 1.00 46.31 115 THR A N 1
ATOM 913 C CA . THR A 1 115 ? -29.086 24.690 54.049 1.00 46.31 115 THR A CA 1
ATOM 914 C C . THR A 1 115 ? -29.673 23.838 52.927 1.00 46.31 115 THR A C 1
ATOM 916 O O . THR A 1 115 ? -29.641 22.611 52.998 1.00 46.31 115 THR A O 1
ATOM 919 N N . SER A 1 116 ? -30.225 24.469 51.888 1.00 44.72 116 SER A N 1
ATOM 920 C CA . SER A 1 116 ? -30.662 23.755 50.682 1.00 44.72 116 SER A CA 1
ATOM 921 C C . SER A 1 116 ? -29.477 23.587 49.730 1.00 44.72 116 SER A C 1
ATOM 923 O O . SER A 1 116 ? -28.990 24.555 49.148 1.00 44.72 116 SER A O 1
ATOM 925 N N . GLN A 1 117 ? -28.980 22.357 49.598 1.00 49.66 117 GLN A N 1
ATOM 926 C CA . GLN A 1 117 ? -27.902 22.012 48.673 1.00 49.66 117 GLN A CA 1
ATOM 927 C C . GLN A 1 117 ? -28.497 21.351 47.425 1.00 49.66 117 GLN A C 1
ATOM 929 O O . GLN A 1 117 ? -28.927 20.196 47.457 1.00 49.66 117 GLN A O 1
ATOM 934 N N . VAL A 1 118 ? -28.508 22.074 46.304 1.00 57.00 118 VAL A N 1
ATOM 935 C CA . VAL A 1 118 ? -28.955 21.524 45.018 1.00 57.00 118 VAL A CA 1
ATOM 936 C C . VAL A 1 118 ? -27.815 20.696 44.423 1.00 57.00 118 VAL A C 1
ATOM 938 O O . VAL A 1 118 ? -26.831 21.230 43.912 1.00 57.00 118 VAL A O 1
ATOM 941 N N . SER A 1 119 ? -27.927 19.369 44.527 1.00 56.19 119 SER A N 1
ATOM 942 C CA . SER A 1 119 ? -27.005 18.429 43.876 1.00 56.19 119 SER A CA 1
ATOM 943 C C . SER A 1 119 ? -27.574 17.965 42.537 1.00 56.19 119 SER A C 1
ATOM 945 O O . SER A 1 119 ? -28.707 17.484 42.471 1.00 56.19 119 SER A O 1
ATOM 947 N N . THR A 1 120 ? -26.783 18.073 41.473 1.00 71.00 120 THR A N 1
ATOM 948 C CA . THR A 1 120 ? -27.175 17.615 40.137 1.00 71.00 120 THR A CA 1
ATOM 949 C C . THR A 1 120 ? -26.632 16.204 39.927 1.00 71.00 120 THR A C 1
ATOM 951 O O . THR A 1 120 ? -25.430 15.955 40.047 1.00 71.00 120 THR A O 1
ATOM 954 N N . LYS A 1 121 ? -27.515 15.239 39.647 1.00 75.81 121 LYS A N 1
ATOM 955 C CA . LYS A 1 121 ? -27.118 13.865 39.302 1.00 75.81 121 LYS A CA 1
ATOM 956 C C . LYS A 1 121 ? -26.785 13.803 37.812 1.00 75.81 121 LYS A C 1
ATOM 958 O O . LYS A 1 121 ? -27.681 13.931 36.985 1.00 75.81 121 LYS A O 1
ATOM 963 N N . ILE A 1 122 ? -25.522 13.555 37.479 1.00 82.62 122 ILE A N 1
ATOM 964 C CA . ILE A 1 122 ? -25.069 13.333 36.103 1.00 82.62 122 ILE A CA 1
ATOM 965 C C . ILE A 1 122 ? -24.925 11.829 35.887 1.00 82.62 122 ILE A C 1
ATOM 967 O O . ILE A 1 122 ? -24.222 11.141 36.632 1.00 82.62 122 ILE A O 1
ATOM 971 N N . THR A 1 123 ? -25.616 11.318 34.872 1.00 87.94 123 THR A N 1
ATOM 972 C CA . THR A 1 123 ? -25.519 9.921 34.446 1.00 87.94 123 THR A CA 1
ATOM 973 C C . THR A 1 123 ? -24.597 9.835 33.238 1.00 87.94 123 THR A C 1
ATOM 975 O O . THR A 1 123 ? -24.795 10.550 32.264 1.00 87.94 123 THR A O 1
ATOM 978 N N . GLU A 1 124 ? -23.600 8.961 33.304 1.00 94.00 124 GLU A N 1
ATOM 979 C CA . GLU A 1 124 ? -22.604 8.731 32.261 1.00 94.00 124 GLU A CA 1
ATOM 980 C C . GLU A 1 124 ? -22.627 7.256 31.848 1.00 94.00 124 GLU A C 1
ATOM 982 O O . GLU A 1 124 ? -22.604 6.357 32.693 1.00 94.00 124 GLU A O 1
ATOM 987 N N . TYR A 1 125 ? -22.638 7.000 30.547 1.00 94.69 125 TYR A N 1
ATOM 988 C CA . TYR A 1 125 ? -22.568 5.679 29.939 1.00 94.69 125 TYR A CA 1
ATOM 989 C C . TYR A 1 125 ? -21.215 5.551 29.250 1.00 94.69 125 TYR A C 1
ATOM 991 O O . TYR A 1 125 ? -20.844 6.378 28.421 1.00 94.69 125 TYR A O 1
ATOM 999 N N . TYR A 1 126 ? -20.453 4.535 29.635 1.00 96.12 126 TYR A N 1
ATOM 1000 C CA . TYR A 1 126 ? -19.132 4.250 29.097 1.00 96.12 126 TYR A CA 1
ATOM 1001 C C . TYR A 1 126 ? -19.261 3.156 28.046 1.00 96.12 126 TYR A C 1
ATOM 1003 O O . TYR A 1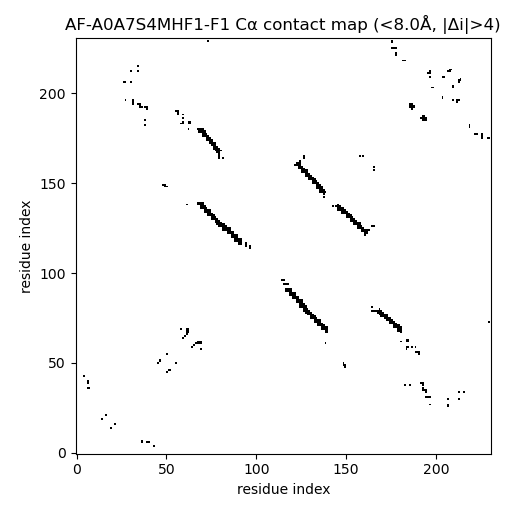 126 ? -19.807 2.086 28.321 1.00 96.12 126 TYR A O 1
ATOM 1011 N N . TRP A 1 127 ? -18.690 3.401 26.878 1.00 97.12 127 TRP A N 1
ATOM 1012 C CA . TRP A 1 127 ? -18.685 2.497 25.739 1.00 97.12 127 TRP A CA 1
ATOM 1013 C C . TRP A 1 127 ? -17.243 2.183 25.365 1.00 97.12 127 TRP A C 1
ATOM 1015 O O . TRP A 1 127 ? -16.419 3.089 25.247 1.00 97.12 127 TRP A O 1
ATOM 1025 N N . LYS A 1 128 ? -16.915 0.908 25.176 1.00 97.12 128 LYS A N 1
ATOM 1026 C CA . LYS A 1 128 ? -15.643 0.488 24.594 1.00 97.12 128 LYS A CA 1
ATOM 1027 C C . LYS A 1 128 ? -15.758 0.628 23.089 1.00 97.12 128 LYS A C 1
ATOM 1029 O O . LYS A 1 128 ? -16.641 0.024 22.487 1.00 97.12 128 LYS A O 1
ATOM 1034 N N . PHE A 1 129 ? -14.863 1.396 22.494 1.00 96.81 129 PHE A N 1
ATOM 1035 C CA . PHE A 1 129 ? -14.702 1.452 21.052 1.00 96.81 129 PHE A CA 1
ATOM 1036 C C . PHE A 1 129 ? -13.361 0.834 20.681 1.00 96.81 129 PHE A C 1
ATOM 1038 O O 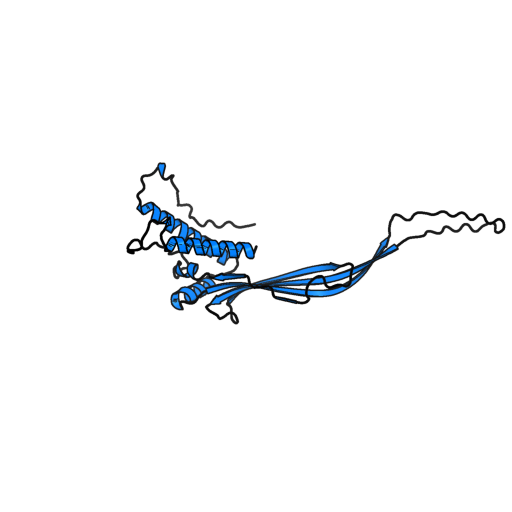. PHE A 1 129 ? -12.321 1.235 21.207 1.00 96.81 129 PHE A O 1
ATOM 1045 N N . THR A 1 130 ? -13.386 -0.157 19.801 1.00 96.94 130 THR A N 1
ATOM 1046 C CA . THR A 1 130 ? -12.211 -0.911 19.376 1.00 96.94 130 THR A CA 1
ATOM 1047 C C . THR A 1 130 ? -12.122 -0.871 17.858 1.00 96.94 130 THR A C 1
ATOM 1049 O O . THR A 1 130 ? -13.117 -1.076 17.172 1.00 96.94 130 THR A O 1
ATOM 1052 N N . VAL A 1 131 ? -10.920 -0.613 17.347 1.00 95.75 131 VAL A N 1
ATOM 1053 C CA . VAL A 1 131 ? -10.611 -0.650 15.917 1.00 95.75 131 VAL A CA 1
ATOM 1054 C C . VAL A 1 131 ? -9.502 -1.664 15.706 1.00 95.75 131 VAL A C 1
ATOM 1056 O O . VAL A 1 131 ? -8.402 -1.503 16.236 1.00 95.75 131 VAL A O 1
ATOM 1059 N N . ASP A 1 132 ? -9.794 -2.701 14.939 1.00 96.00 132 ASP A N 1
ATOM 1060 C CA . ASP A 1 132 ? -8.836 -3.686 14.464 1.00 96.00 132 ASP A CA 1
ATOM 1061 C C . ASP A 1 132 ? -8.497 -3.346 13.008 1.00 96.00 132 ASP A C 1
ATOM 1063 O O . ASP A 1 132 ? -9.394 -3.147 12.189 1.00 96.00 132 ASP A O 1
ATOM 1067 N N . TYR A 1 133 ? -7.212 -3.251 12.670 1.00 94.12 133 TYR A N 1
ATOM 1068 C CA . TYR A 1 133 ? -6.780 -3.093 11.285 1.00 94.12 133 TYR A CA 1
ATOM 1069 C C . TYR A 1 133 ? -5.695 -4.092 10.912 1.00 94.12 133 TYR A C 1
ATOM 1071 O O . TYR A 1 133 ? -4.882 -4.504 11.744 1.00 94.12 133 TYR A O 1
ATOM 1079 N N . SER A 1 134 ? -5.678 -4.461 9.635 1.00 95.25 134 SER A N 1
ATOM 1080 C CA . SER A 1 134 ? -4.676 -5.344 9.053 1.00 95.25 134 SER A CA 1
ATOM 1081 C C . SER A 1 134 ? -4.238 -4.834 7.688 1.00 95.25 134 SER A C 1
ATOM 1083 O O . SER A 1 134 ? -5.063 -4.439 6.866 1.00 95.25 134 SER A O 1
ATOM 1085 N N . LEU A 1 135 ? -2.928 -4.831 7.469 1.00 95.75 135 LEU A N 1
ATOM 1086 C CA . LEU A 1 135 ? -2.311 -4.619 6.172 1.00 95.75 135 LEU A CA 1
ATOM 1087 C C . LEU A 1 135 ? -1.995 -5.991 5.588 1.00 95.75 135 LEU A C 1
ATOM 1089 O O . LEU A 1 135 ? -1.291 -6.786 6.217 1.00 95.75 135 LEU A O 1
ATOM 1093 N N . VAL A 1 136 ? -2.530 -6.270 4.407 1.00 97.06 136 VAL A N 1
ATOM 1094 C CA . VAL A 1 136 ? -2.396 -7.571 3.758 1.00 97.06 136 VAL A CA 1
ATOM 1095 C C . VAL A 1 136 ? -1.992 -7.418 2.296 1.00 97.06 136 VAL A C 1
ATOM 1097 O O . VAL A 1 136 ? -2.243 -6.382 1.681 1.00 97.06 136 VAL A O 1
ATOM 1100 N N . ALA A 1 137 ? -1.389 -8.456 1.728 1.00 97.44 137 ALA A N 1
ATOM 1101 C CA . ALA A 1 137 ? -1.093 -8.548 0.305 1.00 97.44 137 ALA A CA 1
ATOM 1102 C C . ALA A 1 137 ? -1.645 -9.852 -0.279 1.00 97.44 137 ALA A C 1
ATOM 1104 O O . ALA A 1 137 ? -1.636 -10.887 0.380 1.00 97.44 137 ALA A O 1
ATOM 1105 N N . TYR A 1 138 ? -2.127 -9.821 -1.516 1.00 96.94 138 TYR A N 1
ATOM 1106 C CA . TYR A 1 138 ? -2.621 -11.012 -2.207 1.00 96.94 138 TYR A CA 1
ATOM 1107 C C . TYR A 1 138 ? -2.387 -10.931 -3.714 1.00 96.94 138 TYR A C 1
ATOM 1109 O O . TYR A 1 138 ? -2.171 -9.848 -4.268 1.00 96.94 138 TYR A O 1
ATOM 1117 N N . CYS A 1 139 ? -2.447 -12.087 -4.376 1.00 95.44 139 CYS A N 1
ATOM 1118 C CA . CYS A 1 139 ? -2.357 -12.203 -5.824 1.00 95.44 139 CYS A CA 1
ATOM 1119 C C . CYS A 1 139 ? -3.705 -12.597 -6.453 1.00 95.44 139 CYS A C 1
ATOM 1121 O O . CYS A 1 139 ? -4.495 -13.352 -5.878 1.00 95.44 139 CYS A O 1
ATOM 1123 N N . GLY A 1 140 ? -3.978 -12.054 -7.641 1.00 92.25 140 GLY A N 1
ATOM 1124 C CA . GLY A 1 140 ? -5.195 -12.305 -8.407 1.00 92.25 140 GLY A CA 1
ATOM 1125 C C . GLY A 1 140 ? -6.461 -12.028 -7.593 1.00 92.25 140 GLY A C 1
ATOM 1126 O O . GLY A 1 140 ? -6.647 -10.941 -7.043 1.00 92.25 140 GLY A O 1
ATOM 1127 N N . THR A 1 141 ? -7.337 -13.027 -7.516 1.00 89.81 141 THR A N 1
ATOM 1128 C CA . THR A 1 141 ? -8.604 -12.970 -6.773 1.00 89.81 141 THR A CA 1
ATOM 1129 C C . THR A 1 141 ? -8.535 -13.631 -5.394 1.00 89.81 141 THR A C 1
ATOM 1131 O O . THR A 1 141 ? -9.561 -13.710 -4.723 1.00 89.81 141 THR A O 1
ATOM 1134 N N . ASN A 1 142 ? -7.362 -14.093 -4.943 1.00 90.25 142 ASN A N 1
ATOM 1135 C CA . ASN A 1 142 ? -7.212 -14.835 -3.687 1.00 90.25 142 ASN A CA 1
ATOM 1136 C C . ASN A 1 142 ? -7.234 -13.911 -2.454 1.00 90.25 142 ASN A C 1
ATOM 1138 O O . ASN A 1 142 ? -6.232 -13.719 -1.767 1.00 90.25 142 ASN A O 1
ATOM 1142 N N . ARG A 1 143 ? -8.390 -13.304 -2.180 1.00 88.75 143 ARG A N 1
ATOM 1143 C CA . ARG A 1 143 ? -8.581 -12.395 -1.038 1.00 88.75 143 ARG A CA 1
ATOM 1144 C C . ARG A 1 143 ? -8.738 -13.117 0.299 1.00 88.75 143 ARG A C 1
ATOM 1146 O O . ARG A 1 143 ? -8.545 -12.472 1.336 1.00 88.75 143 ARG A O 1
ATOM 1153 N N . ASP A 1 144 ? -9.087 -14.400 0.257 1.00 89.00 144 ASP A N 1
ATOM 1154 C CA . ASP A 1 144 ? -9.460 -15.207 1.423 1.00 89.00 144 ASP A CA 1
ATOM 1155 C C . ASP A 1 144 ? -8.244 -15.764 2.165 1.00 89.00 144 ASP A C 1
ATOM 1157 O O . ASP A 1 144 ? -8.293 -15.951 3.377 1.00 89.00 144 ASP A O 1
ATOM 1161 N N . SER A 1 145 ? -7.128 -15.973 1.462 1.00 91.62 145 SER A N 1
ATOM 1162 C CA . SER A 1 145 ? -5.853 -16.402 2.051 1.00 91.62 145 SER A CA 1
ATOM 1163 C C . SER A 1 145 ? -4.737 -15.396 1.754 1.00 91.62 145 SER A C 1
ATOM 1165 O O . SER A 1 145 ? -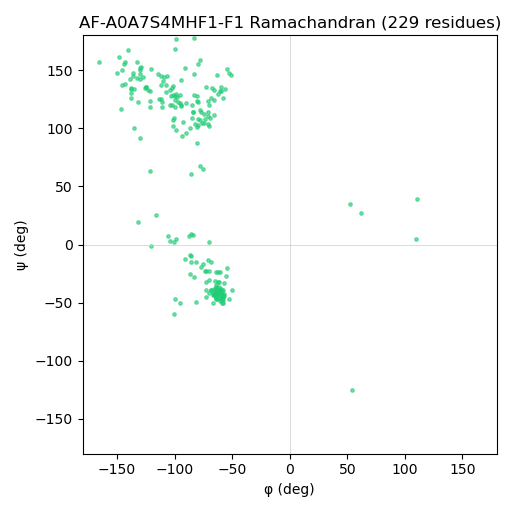3.788 -15.722 1.037 1.00 91.62 145 SER A O 1
ATOM 1167 N N . PRO A 1 146 ? -4.842 -14.149 2.251 1.00 95.81 146 PRO A N 1
ATOM 1168 C CA . PRO A 1 146 ? -3.850 -13.137 1.956 1.00 95.81 146 PRO A CA 1
ATOM 1169 C C . PRO A 1 146 ? -2.606 -13.317 2.835 1.00 95.81 146 PRO A C 1
ATOM 1171 O O . PRO A 1 146 ? -2.663 -13.821 3.958 1.00 95.81 146 PRO A O 1
ATOM 1174 N N . LEU A 1 147 ? -1.477 -12.818 2.348 1.00 96.12 147 LEU A N 1
ATOM 1175 C CA . LEU A 1 147 ? -0.271 -12.643 3.140 1.00 96.12 147 LEU A CA 1
ATOM 1176 C C . LEU A 1 147 ? -0.485 -11.490 4.127 1.00 96.12 147 LEU A C 1
ATOM 1178 O O . LEU A 1 147 ? -0.640 -10.336 3.725 1.00 96.12 147 LEU A O 1
ATOM 1182 N N . ILE A 1 148 ? -0.507 -11.796 5.422 1.00 96.25 148 ILE A N 1
ATOM 1183 C CA . ILE A 1 148 ? -0.657 -10.791 6.478 1.00 96.25 148 ILE A CA 1
ATOM 1184 C C . ILE A 1 148 ? 0.697 -10.126 6.719 1.00 96.25 148 ILE A C 1
ATOM 1186 O O . ILE A 1 148 ? 1.674 -10.794 7.050 1.00 96.25 148 ILE A O 1
ATOM 1190 N N . ILE A 1 149 ? 0.740 -8.804 6.568 1.00 96.19 149 ILE A N 1
ATOM 1191 C CA . ILE A 1 149 ? 1.959 -8.007 6.739 1.00 96.19 149 ILE A CA 1
ATOM 1192 C C . ILE A 1 149 ? 2.013 -7.439 8.147 1.00 96.19 149 I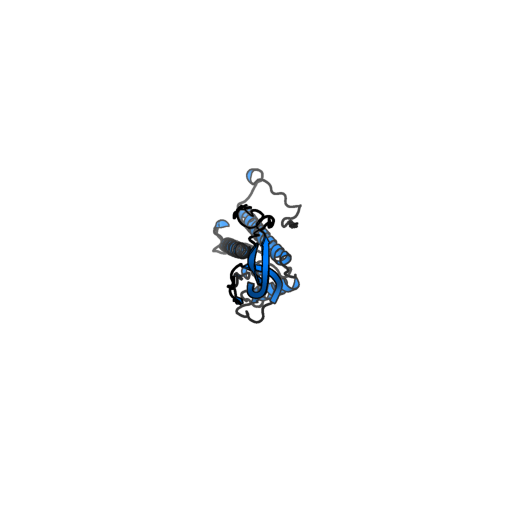LE A C 1
ATOM 1194 O O . ILE A 1 149 ? 2.996 -7.592 8.864 1.00 96.19 149 ILE A O 1
ATOM 1198 N N . GLN A 1 150 ? 0.922 -6.804 8.567 1.00 94.25 150 GLN A N 1
ATOM 1199 C CA . G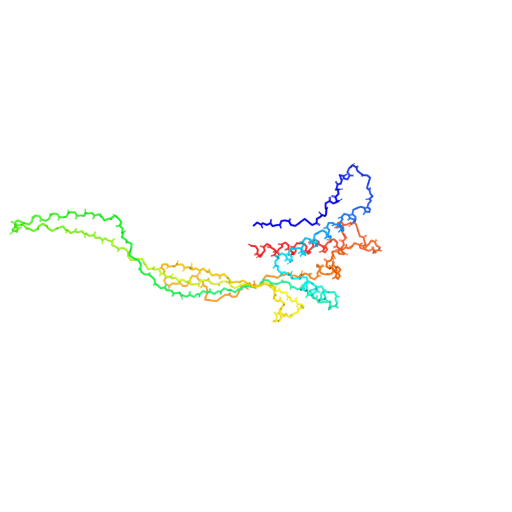LN A 1 150 ? 0.831 -6.210 9.888 1.00 94.25 150 GLN A CA 1
ATOM 1200 C C . GLN A 1 150 ? -0.610 -6.221 10.375 1.00 94.25 150 GLN A C 1
ATOM 1202 O O . GLN A 1 150 ? -1.548 -6.043 9.602 1.00 94.25 150 GLN A O 1
ATOM 1207 N N . THR A 1 151 ? -0.782 -6.364 11.682 1.00 95.31 151 THR A N 1
ATOM 1208 C CA . THR A 1 151 ? -2.065 -6.176 12.359 1.00 95.31 151 THR A CA 1
ATOM 1209 C C . THR A 1 151 ? -1.888 -5.244 13.542 1.00 95.31 151 THR A C 1
ATOM 1211 O O . THR A 1 151 ? -0.858 -5.290 14.220 1.00 95.31 151 THR A O 1
ATOM 1214 N N . ARG A 1 152 ? -2.898 -4.435 13.849 1.00 94.25 152 ARG A N 1
ATOM 1215 C CA . ARG A 1 152 ? -2.930 -3.658 15.088 1.00 94.25 152 ARG A CA 1
ATOM 1216 C C . ARG A 1 152 ? -4.355 -3.529 15.597 1.00 94.25 152 ARG A C 1
ATOM 1218 O O . ARG A 1 152 ? -5.305 -3.454 14.826 1.00 94.25 152 ARG A O 1
ATOM 1225 N N . LYS A 1 153 ? -4.465 -3.429 16.918 1.00 96.31 153 LYS A N 1
ATOM 1226 C CA . LYS A 1 153 ? -5.709 -3.189 17.637 1.00 96.31 153 LYS A CA 1
ATOM 1227 C C . LYS A 1 153 ? -5.591 -1.911 18.456 1.00 96.31 153 LYS A C 1
ATOM 1229 O O . LYS A 1 153 ? -4.681 -1.773 19.272 1.00 96.31 153 LYS A O 1
ATOM 1234 N N . GLY A 1 154 ? -6.502 -0.975 18.231 1.00 95.44 154 GLY A N 1
ATOM 1235 C CA . GLY A 1 154 ? -6.689 0.230 19.030 1.00 95.44 154 GLY A CA 1
ATOM 1236 C C . GLY A 1 154 ? -7.950 0.110 19.874 1.00 95.44 154 GLY A C 1
ATOM 1237 O O . GLY A 1 154 ? -8.928 -0.510 19.467 1.00 95.44 154 GLY A O 1
ATOM 1238 N N . THR A 1 155 ? -7.949 0.668 21.080 1.00 95.81 155 THR A N 1
ATOM 1239 C CA . THR A 1 155 ? -9.146 0.712 21.925 1.00 95.81 155 THR A CA 1
ATOM 1240 C C . THR A 1 155 ? -9.198 2.028 22.681 1.00 95.81 155 THR A C 1
ATOM 1242 O O . THR A 1 155 ? -8.182 2.492 23.189 1.00 95.81 155 THR A O 1
ATOM 1245 N N . THR A 1 156 ? -10.388 2.611 22.767 1.00 96.38 156 THR A N 1
ATOM 1246 C CA . THR A 1 156 ? -10.677 3.813 23.549 1.00 96.38 156 THR A CA 1
ATOM 1247 C C . THR A 1 156 ? -12.037 3.689 24.237 1.00 96.38 156 THR A C 1
ATOM 1249 O O . THR A 1 156 ? -12.818 2.779 23.945 1.00 96.38 156 THR A O 1
ATOM 1252 N N . GLN A 1 157 ? -12.316 4.590 25.175 1.00 96.06 157 GLN A N 1
ATOM 1253 C CA . GLN A 1 157 ? -13.613 4.701 25.830 1.00 96.06 157 GLN A CA 1
ATOM 1254 C C . GLN A 1 157 ? -14.341 5.948 25.334 1.00 96.06 157 GLN A C 1
ATOM 1256 O O . GLN A 1 157 ? -13.777 7.039 25.326 1.00 96.06 157 GLN A O 1
ATOM 1261 N N . ILE A 1 158 ? -15.605 5.785 24.955 1.00 95.56 158 ILE A N 1
ATOM 1262 C CA . ILE A 1 158 ? -16.518 6.882 24.635 1.00 95.56 158 ILE A CA 1
ATOM 1263 C C . ILE A 1 158 ? -17.468 7.043 25.819 1.00 95.56 158 ILE A C 1
ATOM 1265 O O . ILE A 1 158 ? -18.005 6.055 26.317 1.00 95.56 158 ILE A O 1
ATOM 1269 N N . ILE A 1 159 ? -17.668 8.276 26.279 1.00 94.25 159 ILE A N 1
ATOM 1270 C CA . ILE A 1 159 ? -18.566 8.585 27.394 1.00 94.25 159 ILE A CA 1
ATOM 1271 C C . ILE A 1 159 ? -19.739 9.395 26.847 1.00 94.25 159 ILE A C 1
ATOM 1273 O O . ILE A 1 159 ? -19.526 10.425 26.212 1.00 94.25 159 ILE A O 1
ATOM 1277 N N . THR A 1 160 ? -20.966 8.939 27.089 1.00 94.38 160 THR A N 1
ATOM 1278 C CA . THR A 1 160 ? -22.198 9.640 26.701 1.00 94.38 160 THR A CA 1
ATOM 1279 C C . THR A 1 160 ? -23.046 9.951 27.931 1.00 94.38 160 THR A C 1
ATOM 1281 O O . THR A 1 160 ? -23.006 9.231 28.924 1.00 94.38 160 THR A O 1
ATOM 1284 N N . SER A 1 161 ? -23.830 11.027 27.888 1.00 90.75 161 SER A N 1
ATOM 1285 C CA . SER A 1 161 ? -24.801 11.369 28.945 1.00 90.75 161 SER A CA 1
ATOM 1286 C C . SER A 1 161 ? -26.156 10.675 28.763 1.00 90.75 161 SER A C 1
ATOM 1288 O O . SER A 1 161 ? -26.965 10.608 29.688 1.00 90.75 161 SER A O 1
ATOM 1290 N N . VAL A 1 162 ? -26.395 10.138 27.566 1.00 89.75 162 VAL A N 1
ATOM 1291 C CA . VAL A 1 162 ? -27.609 9.419 27.175 1.00 89.75 162 VAL A CA 1
ATOM 1292 C C . VAL A 1 162 ? -27.268 7.949 26.956 1.00 89.75 162 VAL A C 1
ATOM 1294 O O . VAL A 1 162 ? -26.177 7.635 26.468 1.00 89.75 162 VAL A O 1
ATOM 1297 N N . ASP A 1 163 ? -28.206 7.066 27.301 1.00 90.62 163 ASP A N 1
ATOM 1298 C CA . ASP A 1 163 ? -28.124 5.623 27.047 1.00 90.62 163 ASP A CA 1
ATOM 1299 C C . ASP A 1 163 ? -28.389 5.327 25.567 1.00 90.62 163 ASP A C 1
ATOM 1301 O O . ASP A 1 163 ? -29.429 4.805 25.174 1.00 90.62 163 ASP A O 1
ATOM 1305 N N . SER A 1 164 ? -27.487 5.800 24.716 1.00 90.12 164 SER A N 1
ATOM 1306 C CA . SER A 1 164 ? -27.555 5.608 23.277 1.00 90.12 164 SER A CA 1
ATOM 1307 C C . SER A 1 164 ? -26.172 5.275 22.757 1.00 90.12 164 SER A C 1
ATOM 1309 O O . SER A 1 164 ? -25.179 5.909 23.127 1.00 90.12 164 SER A O 1
ATOM 1311 N N . GLN A 1 165 ? -26.116 4.250 21.915 1.00 90.88 165 GLN A N 1
ATOM 1312 C CA . GLN A 1 165 ? -24.867 3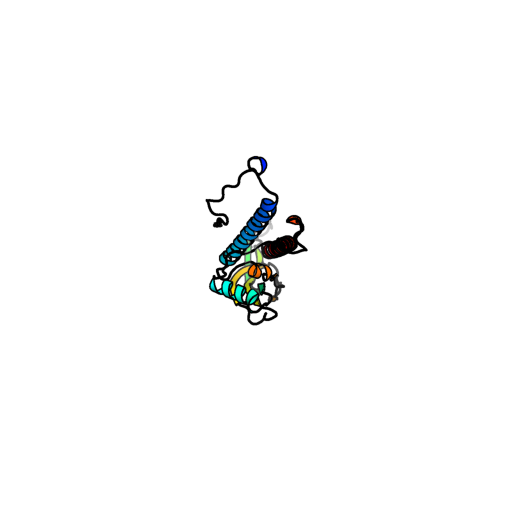.715 21.415 1.00 90.88 165 GLN A CA 1
ATOM 1313 C C . GLN A 1 165 ? -24.217 4.716 20.439 1.00 90.88 165 GLN A C 1
ATOM 1315 O O . GLN A 1 165 ? -24.807 5.031 19.405 1.00 90.88 165 GLN A O 1
ATOM 1320 N N . PRO A 1 166 ? -22.997 5.214 20.717 1.00 93.69 166 PRO A N 1
ATOM 1321 C CA . PRO A 1 166 ? -22.406 6.322 19.959 1.00 93.69 166 PRO A CA 1
ATOM 1322 C C . PRO A 1 166 ? -21.891 5.921 18.568 1.00 93.69 166 PRO A C 1
ATOM 1324 O O . PRO A 1 166 ? -21.612 6.778 17.731 1.00 93.69 166 PRO A O 1
ATOM 1327 N N . ARG A 1 167 ? -21.704 4.621 18.325 1.00 93.62 167 ARG A N 1
ATOM 1328 C CA . ARG A 1 167 ? -21.215 4.034 17.071 1.00 93.62 167 ARG A CA 1
ATOM 1329 C C . ARG A 1 167 ? -21.946 2.718 16.806 1.00 93.62 167 ARG A C 1
ATOM 1331 O O . ARG A 1 167 ? -22.400 2.108 17.769 1.00 93.62 167 ARG A O 1
ATOM 1338 N N . PRO A 1 168 ? -22.029 2.232 15.557 1.00 93.75 168 PRO A N 1
ATOM 1339 C CA . PRO A 1 168 ? -22.554 0.896 15.277 1.00 93.75 168 PRO A CA 1
ATOM 1340 C C . PRO A 1 168 ? -21.847 -0.179 16.110 1.00 93.75 168 PRO A C 1
ATOM 1342 O O . PRO A 1 168 ? -20.665 -0.044 16.429 1.00 93.75 168 PRO A O 1
ATOM 1345 N N . LYS A 1 169 ? -22.573 -1.241 16.481 1.00 93.81 169 LYS A N 1
ATOM 1346 C CA . LYS A 1 169 ? -22.032 -2.330 17.319 1.00 93.81 169 LYS A CA 1
ATOM 1347 C C . LYS A 1 169 ? -20.848 -3.002 16.642 1.00 93.81 169 LYS A C 1
ATOM 1349 O O . LYS A 1 169 ? -19.864 -3.338 17.294 1.00 93.81 169 LYS A O 1
ATOM 1354 N N . GLU A 1 170 ? -20.968 -3.137 15.334 1.00 94.69 170 GLU A N 1
ATOM 1355 C CA . GLU A 1 170 ? -19.986 -3.709 14.445 1.00 94.69 170 GLU A CA 1
ATOM 1356 C C . GLU A 1 170 ? -20.062 -2.952 13.122 1.00 94.69 170 GLU A C 1
ATOM 1358 O O . GLU A 1 170 ? -21.154 -2.626 12.644 1.00 94.69 170 GLU A O 1
ATOM 1363 N N . LYS A 1 171 ? -18.905 -2.625 12.553 1.00 92.56 171 LYS A N 1
ATOM 1364 C CA . LYS A 1 171 ? -18.802 -1.980 11.251 1.00 92.56 171 LYS A CA 1
ATOM 1365 C C . LYS A 1 171 ? -17.548 -2.472 10.547 1.00 92.56 171 LYS A C 1
ATOM 1367 O O . LYS A 1 171 ? -16.430 -2.195 10.973 1.00 92.56 171 LYS A O 1
ATOM 1372 N N . SER A 1 172 ? -17.752 -3.145 9.424 1.00 89.50 172 SER A N 1
ATOM 1373 C CA . SER A 1 172 ? -16.684 -3.446 8.475 1.00 89.50 172 SER A CA 1
ATOM 1374 C C . SER A 1 172 ? -16.515 -2.258 7.537 1.00 89.50 172 SER A C 1
ATOM 1376 O O . SER A 1 172 ? -17.459 -1.849 6.861 1.00 89.50 172 SER A O 1
ATOM 1378 N N . CYS A 1 173 ? -15.326 -1.667 7.532 1.00 89.81 173 CYS A N 1
ATOM 1379 C CA . CYS A 1 173 ? -15.013 -0.547 6.656 1.00 89.81 173 CYS A CA 1
ATOM 1380 C C . CYS A 1 173 ? -14.602 -1.059 5.273 1.00 89.81 173 CYS A C 1
ATOM 1382 O O . CYS A 1 173 ? -13.982 -2.118 5.152 1.00 89.81 173 CYS A O 1
ATOM 1384 N N . SER A 1 174 ? -14.935 -0.296 4.228 1.00 92.75 174 SER A N 1
ATOM 1385 C CA . SER A 1 174 ? -14.501 -0.611 2.867 1.00 92.75 174 SER A CA 1
ATOM 1386 C C . SER A 1 174 ? -12.970 -0.668 2.812 1.00 92.75 174 SER A C 1
ATOM 1388 O O . SER A 1 174 ? -12.328 0.300 3.231 1.00 92.75 174 SER A O 1
ATOM 1390 N N . PRO A 1 175 ? -12.376 -1.766 2.313 1.00 93.62 175 PRO A N 1
ATOM 1391 C CA . PRO A 1 175 ? -10.929 -1.876 2.228 1.00 93.62 175 PRO A CA 1
ATOM 1392 C C . PRO A 1 175 ? -10.336 -0.824 1.292 1.00 93.62 175 PRO A C 1
ATOM 1394 O O . PRO A 1 175 ? -10.923 -0.483 0.264 1.00 93.62 175 PRO A O 1
ATOM 1397 N N . ILE A 1 176 ? -9.143 -0.345 1.633 1.00 95.69 176 ILE A N 1
ATOM 1398 C CA . ILE A 1 176 ? -8.377 0.582 0.796 1.00 95.69 176 ILE A CA 1
ATOM 1399 C C . ILE A 1 176 ? -7.260 -0.223 0.145 1.00 95.69 176 ILE A C 1
ATOM 1401 O O . ILE A 1 176 ? -6.434 -0.800 0.849 1.00 95.69 176 ILE A O 1
ATOM 1405 N N . SER A 1 177 ? -7.226 -0.283 -1.185 1.00 95.88 177 SER A N 1
ATOM 1406 C CA . SER A 1 177 ? -6.313 -1.167 -1.916 1.00 95.88 177 SER A CA 1
ATOM 1407 C C . SER A 1 177 ? -5.510 -0.455 -2.997 1.00 95.88 177 SER A C 1
ATOM 1409 O O . SER A 1 177 ? -5.993 0.497 -3.608 1.00 95.88 177 SER A O 1
ATOM 1411 N N . ILE A 1 178 ? -4.327 -0.986 -3.299 1.00 97.06 178 ILE A N 1
ATOM 1412 C CA . ILE A 1 178 ? -3.483 -0.564 -4.415 1.00 97.06 178 ILE A CA 1
ATOM 1413 C C . ILE A 1 178 ? -2.919 -1.766 -5.172 1.00 97.06 178 ILE A C 1
ATOM 1415 O O . ILE A 1 178 ? -2.376 -2.699 -4.580 1.00 97.06 178 ILE A O 1
ATOM 1419 N N . ASN A 1 179 ? -3.000 -1.710 -6.502 1.00 97.19 179 ASN A N 1
ATOM 1420 C CA . ASN A 1 179 ? -2.302 -2.637 -7.384 1.00 97.19 179 ASN A CA 1
ATOM 1421 C C . ASN A 1 179 ? -0.824 -2.230 -7.485 1.00 97.19 179 ASN A C 1
ATOM 1423 O O . ASN A 1 179 ? -0.501 -1.163 -8.003 1.00 97.19 179 ASN A O 1
ATOM 1427 N N . ILE A 1 180 ? 0.063 -3.100 -7.008 1.00 97.38 180 ILE A N 1
ATOM 1428 C CA . ILE A 1 180 ? 1.519 -2.902 -6.973 1.00 97.38 180 ILE A CA 1
ATOM 1429 C C . ILE A 1 180 ? 2.256 -3.726 -8.034 1.00 97.38 180 ILE A C 1
ATOM 1431 O O . ILE A 1 180 ? 3.482 -3.725 -8.061 1.00 97.38 180 ILE A O 1
ATOM 1435 N N . THR A 1 181 ? 1.538 -4.392 -8.942 1.00 97.38 181 THR A N 1
ATOM 1436 C CA . THR A 1 181 ? 2.127 -5.247 -9.990 1.00 97.38 181 THR A CA 1
ATOM 1437 C C . THR A 1 181 ? 3.188 -4.501 -10.790 1.00 97.38 181 THR A C 1
ATOM 1439 O O . THR A 1 181 ? 4.298 -4.997 -10.947 1.00 97.38 181 THR A O 1
ATOM 1442 N N . TRP A 1 182 ? 2.886 -3.268 -11.220 1.00 97.12 182 TRP A N 1
ATOM 1443 C CA . TRP A 1 182 ? 3.829 -2.445 -11.979 1.00 97.12 182 TRP A CA 1
ATOM 1444 C C . TRP A 1 182 ? 5.140 -2.201 -11.224 1.00 97.12 182 TRP A C 1
ATOM 1446 O O . TRP A 1 182 ? 6.202 -2.243 -11.837 1.00 97.12 182 TRP A O 1
ATOM 1456 N N . LEU A 1 183 ? 5.089 -1.982 -9.904 1.00 97.44 183 LEU A N 1
ATOM 1457 C CA . LEU A 1 183 ? 6.296 -1.797 -9.095 1.00 97.44 183 LEU A CA 1
ATOM 1458 C C . LEU A 1 183 ? 7.194 -3.030 -9.205 1.00 97.44 183 LEU A C 1
ATOM 1460 O O . LEU A 1 183 ? 8.369 -2.903 -9.532 1.00 97.44 183 LEU A O 1
ATOM 1464 N N . PHE A 1 184 ? 6.620 -4.215 -8.994 1.00 96.75 184 PHE A N 1
ATOM 1465 C CA . PHE A 1 184 ? 7.355 -5.477 -9.014 1.00 96.75 184 PHE A CA 1
ATOM 1466 C C . PHE A 1 184 ? 7.778 -5.924 -10.421 1.00 96.75 184 PHE A C 1
ATOM 1468 O O . PHE A 1 184 ? 8.773 -6.628 -10.552 1.00 96.75 184 PHE A O 1
ATOM 1475 N N . SER A 1 185 ? 7.107 -5.466 -11.482 1.00 95.62 185 SER A N 1
ATOM 1476 C CA . SER A 1 185 ? 7.586 -5.653 -12.861 1.00 95.62 185 SER A CA 1
ATOM 1477 C C . SER A 1 185 ? 8.814 -4.800 -13.210 1.00 95.62 185 SER A C 1
ATOM 1479 O O . SER A 1 185 ? 9.436 -5.042 -14.238 1.00 95.62 185 SER A O 1
ATOM 1481 N N . ASN A 1 186 ? 9.158 -3.801 -12.390 1.00 96.88 186 ASN A N 1
ATOM 1482 C CA . ASN A 1 186 ? 10.272 -2.873 -12.625 1.00 96.88 186 ASN A CA 1
ATOM 1483 C C . ASN A 1 186 ? 11.378 -2.987 -11.562 1.00 96.88 186 ASN A C 1
ATOM 1485 O O . ASN A 1 186 ? 12.112 -2.026 -11.310 1.00 96.88 186 ASN A O 1
ATOM 1489 N N . ILE A 1 187 ? 11.481 -4.155 -10.925 1.00 96.44 187 ILE A N 1
ATOM 1490 C CA . ILE A 1 187 ? 12.581 -4.513 -10.028 1.00 96.44 187 ILE A CA 1
ATOM 1491 C C . ILE A 1 187 ? 13.138 -5.884 -10.422 1.00 96.44 187 ILE A C 1
ATOM 1493 O O . ILE A 1 187 ? 12.426 -6.728 -10.976 1.00 96.44 187 ILE A O 1
ATOM 1497 N N . ASN A 1 188 ? 14.415 -6.116 -10.141 1.00 95.25 188 ASN A N 1
ATOM 1498 C CA . ASN A 1 188 ? 15.051 -7.415 -10.338 1.00 95.25 188 ASN A CA 1
ATOM 1499 C C . ASN A 1 188 ? 14.798 -8.364 -9.147 1.00 95.25 188 ASN A C 1
ATOM 1501 O O . ASN A 1 188 ? 14.172 -7.989 -8.155 1.00 95.25 188 ASN A O 1
ATOM 1505 N N . GLU A 1 189 ? 15.292 -9.601 -9.247 1.00 92.56 189 GLU A N 1
ATOM 1506 C CA . GLU A 1 189 ? 15.131 -10.632 -8.204 1.00 92.56 189 GLU A CA 1
ATOM 1507 C C . GLU A 1 189 ? 15.788 -10.250 -6.861 1.00 92.56 189 GLU A C 1
ATOM 1509 O O . GLU A 1 189 ? 15.357 -10.699 -5.798 1.00 92.56 189 GLU A O 1
ATOM 1514 N N . ASP A 1 190 ? 16.780 -9.359 -6.902 1.00 94.06 190 ASP A N 1
ATOM 1515 C CA . ASP A 1 190 ? 17.465 -8.801 -5.733 1.00 94.06 190 ASP A CA 1
ATOM 1516 C C . ASP A 1 190 ? 16.739 -7.579 -5.134 1.00 94.06 190 ASP A C 1
ATOM 1518 O O . ASP A 1 190 ? 17.264 -6.912 -4.243 1.00 94.06 190 ASP A O 1
ATOM 1522 N N . LEU A 1 191 ? 15.521 -7.277 -5.600 1.00 94.50 191 LEU A N 1
ATOM 1523 C CA . LEU A 1 191 ? 14.708 -6.130 -5.181 1.00 94.50 191 LEU A CA 1
ATOM 1524 C C . LEU A 1 191 ? 15.357 -4.764 -5.469 1.00 94.50 191 LEU A C 1
ATOM 1526 O O . LEU A 1 191 ? 15.055 -3.778 -4.790 1.00 94.50 191 LEU A O 1
ATOM 1530 N N . PHE A 1 192 ? 16.214 -4.681 -6.488 1.00 94.50 192 PHE A N 1
ATOM 1531 C CA . PHE A 1 192 ? 16.737 -3.419 -7.005 1.00 94.50 192 PHE A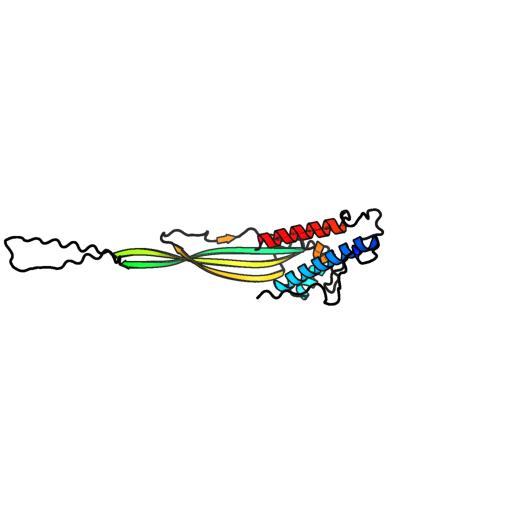 CA 1
ATOM 1532 C C . PHE A 1 192 ? 15.906 -2.913 -8.190 1.00 94.50 192 PHE A C 1
ATOM 1534 O O . PHE A 1 192 ? 15.504 -3.709 -9.042 1.00 94.50 192 PHE A O 1
ATOM 1541 N N . PRO A 1 193 ? 15.679 -1.591 -8.297 1.00 96.19 193 PRO A N 1
ATOM 1542 C CA . PRO A 1 193 ? 15.018 -0.989 -9.446 1.00 96.19 193 PRO A CA 1
ATOM 1543 C C . PRO A 1 193 ? 15.732 -1.319 -10.761 1.00 96.19 193 PRO A C 1
ATOM 1545 O O . PRO A 1 193 ? 16.951 -1.179 -10.866 1.00 96.19 193 PRO A O 1
ATOM 1548 N N . SER A 1 194 ? 14.959 -1.714 -11.769 1.00 96.06 194 SER A N 1
ATOM 1549 C CA . SER A 1 194 ? 15.440 -2.101 -13.101 1.00 96.06 194 SER A CA 1
ATOM 1550 C C . SER A 1 194 ? 14.657 -1.427 -14.235 1.00 96.06 194 SER A C 1
ATOM 1552 O O . SER A 1 194 ? 14.693 -1.878 -15.380 1.00 96.06 194 SER A O 1
ATOM 1554 N N . PHE A 1 195 ? 13.955 -0.327 -13.940 1.00 96.69 195 PHE A N 1
ATOM 1555 C CA . PHE A 1 195 ? 13.209 0.433 -14.939 1.00 96.69 195 PHE A CA 1
ATOM 1556 C C . PHE A 1 195 ? 14.150 0.969 -16.024 1.00 96.69 195 PHE A C 1
ATOM 1558 O O . PHE A 1 195 ? 15.167 1.606 -15.728 1.00 96.69 195 PHE A O 1
ATOM 1565 N N . SER A 1 196 ? 13.765 0.773 -17.281 1.00 95.50 196 SER A N 1
ATOM 1566 C CA . SER A 1 196 ? 14.459 1.302 -18.454 1.00 95.50 196 SER A CA 1
ATOM 1567 C C . SER A 1 196 ? 13.454 1.690 -19.535 1.00 95.50 196 SER A C 1
ATOM 1569 O O . SER A 1 196 ? 12.329 1.189 -19.554 1.00 95.50 196 SER A O 1
ATOM 1571 N N . ILE A 1 197 ? 13.846 2.617 -20.410 1.00 95.12 197 ILE A N 1
ATOM 1572 C CA . ILE A 1 197 ? 13.059 2.987 -21.587 1.00 95.12 197 ILE A CA 1
ATOM 1573 C C . ILE A 1 197 ? 13.621 2.217 -22.780 1.00 95.12 197 ILE A C 1
ATOM 1575 O O . ILE A 1 197 ? 14.820 2.321 -23.054 1.00 95.12 197 ILE A O 1
ATOM 1579 N N . ASP A 1 198 ? 12.775 1.498 -23.523 1.00 93.56 198 ASP A N 1
ATOM 1580 C CA . ASP A 1 198 ? 13.228 0.864 -24.761 1.00 93.56 198 ASP A CA 1
ATOM 1581 C C . ASP A 1 198 ? 13.364 1.916 -25.865 1.00 93.56 198 ASP A C 1
ATOM 1583 O O . ASP A 1 198 ? 12.392 2.406 -26.446 1.00 93.56 198 ASP A O 1
ATOM 1587 N N . ARG A 1 199 ? 14.613 2.280 -26.153 1.00 90.88 199 ARG A N 1
ATOM 1588 C CA . ARG A 1 199 ? 14.941 3.313 -27.140 1.00 90.88 199 ARG A CA 1
ATOM 1589 C C . ARG A 1 199 ? 14.927 2.799 -28.574 1.00 90.88 199 ARG A C 1
ATOM 1591 O O . ARG A 1 199 ? 14.907 3.618 -29.487 1.00 90.88 199 ARG A O 1
ATOM 1598 N N . ASN A 1 200 ? 14.938 1.481 -28.760 1.00 92.81 200 ASN A N 1
ATOM 1599 C CA . ASN A 1 200 ? 14.949 0.846 -30.074 1.00 92.81 200 ASN A CA 1
ATOM 1600 C C . ASN A 1 200 ? 13.532 0.563 -30.586 1.00 92.81 200 ASN A C 1
ATOM 1602 O O . ASN A 1 200 ? 13.352 0.263 -31.766 1.00 92.81 200 ASN A O 1
ATOM 1606 N N . ALA A 1 201 ? 12.521 0.675 -29.722 1.00 89.94 201 ALA A N 1
ATOM 1607 C CA . ALA A 1 201 ? 11.131 0.537 -30.115 1.00 89.94 201 ALA A CA 1
ATOM 1608 C C . ALA A 1 201 ? 10.749 1.587 -31.171 1.00 89.94 201 ALA A C 1
ATOM 1610 O O . ALA A 1 201 ? 11.005 2.781 -31.014 1.00 89.94 201 ALA A O 1
ATOM 1611 N N . SER A 1 202 ? 10.036 1.164 -32.216 1.00 89.31 202 SER A N 1
ATOM 1612 C CA . SER A 1 202 ? 9.488 2.072 -33.237 1.00 89.31 202 SER A CA 1
ATOM 1613 C C . SER A 1 202 ? 8.502 3.095 -32.655 1.00 89.31 202 SER A C 1
ATOM 1615 O O . SER A 1 202 ? 8.325 4.180 -33.203 1.00 89.31 202 SER A O 1
ATOM 1617 N N . SER A 1 203 ? 7.893 2.775 -31.511 1.00 89.62 203 SER A N 1
ATOM 1618 C CA . SER A 1 203 ? 7.031 3.661 -30.726 1.00 89.62 203 SER A CA 1
ATOM 1619 C C . SER A 1 203 ? 7.790 4.538 -29.720 1.00 89.62 203 SER A C 1
ATOM 1621 O O . SER A 1 203 ? 7.161 5.181 -28.876 1.00 89.62 203 SER A O 1
ATOM 1623 N N . CYS A 1 204 ? 9.127 4.544 -29.735 1.00 89.56 204 CYS A N 1
ATOM 1624 C CA . CYS A 1 204 ? 9.917 5.343 -28.808 1.00 89.56 204 CYS A CA 1
ATOM 1625 C C . CYS A 1 204 ? 9.764 6.836 -29.125 1.00 89.56 204 CYS A C 1
ATOM 1627 O O . CYS A 1 204 ? 10.274 7.365 -30.114 1.00 89.56 204 CYS A O 1
ATOM 1629 N N . HIS A 1 205 ? 9.051 7.535 -28.247 1.00 89.12 205 HIS A N 1
ATOM 1630 C CA . HIS A 1 205 ? 8.925 8.984 -28.285 1.00 89.12 205 HIS A CA 1
ATOM 1631 C C . HIS A 1 205 ? 9.879 9.665 -27.302 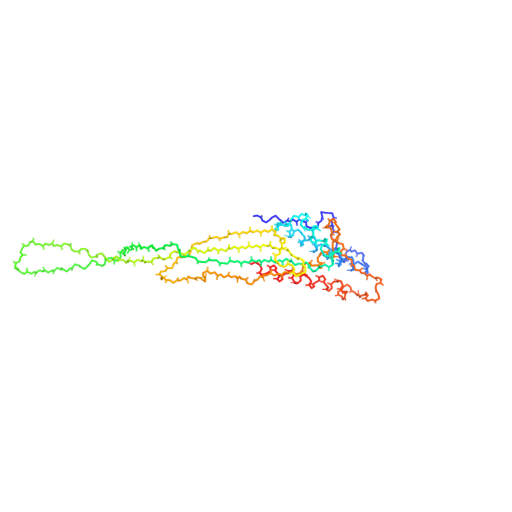1.00 89.12 205 HIS A C 1
ATOM 1633 O O . HIS A 1 205 ? 10.573 9.040 -26.502 1.00 89.12 205 HIS A O 1
ATOM 1639 N N . THR A 1 206 ? 9.866 10.998 -27.337 1.00 90.12 206 THR A N 1
ATOM 1640 C CA . THR A 1 206 ? 10.538 11.839 -26.344 1.00 90.12 206 THR A CA 1
ATOM 1641 C C . THR A 1 206 ? 10.148 11.412 -24.918 1.00 90.12 206 THR A C 1
ATOM 1643 O O . THR A 1 206 ? 8.988 11.048 -24.715 1.00 90.12 206 THR A O 1
ATOM 1646 N N . PRO A 1 207 ? 11.038 11.503 -23.907 1.00 88.44 207 PRO A N 1
ATOM 1647 C CA . PRO A 1 207 ? 10.798 10.915 -22.581 1.00 88.44 207 PRO A CA 1
ATOM 1648 C C . PRO A 1 207 ? 9.440 11.262 -21.953 1.00 88.44 207 PRO A C 1
ATOM 1650 O O . PRO A 1 207 ? 8.770 10.402 -21.399 1.00 88.44 207 PRO A O 1
ATOM 1653 N N . ARG A 1 208 ? 8.973 12.508 -22.108 1.00 88.25 208 ARG A N 1
ATOM 1654 C CA . ARG A 1 208 ? 7.667 12.962 -21.596 1.00 88.25 208 ARG A CA 1
ATOM 1655 C C . ARG A 1 208 ? 6.466 12.213 -22.193 1.00 88.25 208 ARG A C 1
ATOM 1657 O O . ARG A 1 208 ? 5.444 12.095 -21.531 1.00 88.25 208 ARG A O 1
ATOM 1664 N N . ARG A 1 209 ? 6.560 11.786 -23.454 1.00 90.94 209 ARG A N 1
ATOM 1665 C CA . ARG A 1 209 ? 5.495 11.087 -24.198 1.00 90.94 209 ARG A CA 1
ATOM 1666 C C . ARG A 1 209 ? 5.763 9.588 -24.318 1.00 90.94 209 ARG A C 1
ATOM 1668 O O . ARG A 1 209 ? 5.025 8.892 -25.006 1.00 90.94 209 ARG A O 1
ATOM 1675 N N . ASN A 1 210 ? 6.840 9.108 -23.705 1.00 93.56 210 ASN A N 1
ATOM 1676 C CA . ASN A 1 210 ? 7.194 7.706 -23.728 1.00 93.56 210 ASN A CA 1
ATOM 1677 C C . ASN A 1 210 ? 6.224 6.919 -22.826 1.00 93.56 210 ASN A C 1
ATOM 1679 O O . ASN A 1 210 ? 5.887 7.362 -21.724 1.00 93.56 210 ASN A O 1
ATOM 1683 N N . ARG A 1 211 ? 5.740 5.773 -23.313 1.00 94.38 211 ARG A N 1
ATOM 1684 C CA . ARG A 1 211 ? 4.677 4.998 -22.660 1.00 94.38 211 ARG A CA 1
ATOM 1685 C C . ARG A 1 211 ? 5.121 4.475 -21.297 1.00 94.38 211 ARG A C 1
ATOM 1687 O O . ARG A 1 211 ? 4.343 4.504 -20.350 1.00 94.38 211 ARG A O 1
ATOM 1694 N N . GLU A 1 212 ? 6.371 4.056 -21.174 1.00 95.06 212 GLU A N 1
ATOM 1695 C CA . GLU A 1 212 ? 6.961 3.551 -19.939 1.00 95.06 212 GLU A CA 1
ATOM 1696 C C . GLU A 1 212 ? 6.969 4.636 -18.852 1.00 95.06 212 GLU A C 1
ATOM 1698 O O . GLU A 1 212 ? 6.623 4.371 -17.699 1.00 95.06 212 GLU A O 1
ATOM 1703 N N . ILE A 1 213 ? 7.255 5.885 -19.233 1.00 95.06 213 ILE A N 1
ATOM 1704 C CA . ILE A 1 213 ? 7.179 7.042 -18.330 1.00 95.06 213 ILE A CA 1
ATOM 1705 C C . ILE A 1 213 ? 5.735 7.380 -17.961 1.00 95.06 213 ILE A C 1
ATOM 1707 O O . ILE A 1 213 ? 5.454 7.646 -16.792 1.00 95.06 213 ILE A O 1
ATOM 1711 N N . ILE A 1 214 ? 4.806 7.329 -18.916 1.00 95.12 214 ILE A N 1
ATOM 1712 C CA . ILE A 1 214 ? 3.378 7.543 -18.636 1.00 95.12 214 ILE A CA 1
ATOM 1713 C C . ILE A 1 214 ? 2.868 6.502 -17.627 1.00 95.12 214 ILE A C 1
ATOM 1715 O O . ILE A 1 214 ? 2.189 6.865 -16.667 1.00 95.12 214 ILE A O 1
ATOM 1719 N N . ASN A 1 215 ? 3.257 5.233 -17.777 1.00 95.31 215 ASN A N 1
ATOM 1720 C CA . ASN A 1 215 ? 2.900 4.165 -16.842 1.00 95.31 215 ASN A CA 1
ATOM 1721 C C . ASN A 1 215 ? 3.498 4.397 -15.444 1.00 95.31 215 ASN A C 1
ATOM 1723 O O . ASN A 1 215 ? 2.795 4.250 -14.444 1.00 95.31 215 ASN A O 1
ATOM 1727 N N . SER A 1 216 ? 4.765 4.820 -15.376 1.00 95.81 216 SER A N 1
ATOM 1728 C CA . SER A 1 216 ? 5.441 5.188 -14.122 1.00 95.81 216 SER A CA 1
ATOM 1729 C C . SER A 1 216 ? 4.702 6.306 -13.380 1.00 95.81 216 SER A C 1
ATOM 1731 O O . SER A 1 216 ? 4.439 6.201 -12.179 1.00 95.81 216 SER A O 1
ATOM 1733 N N . LEU A 1 217 ? 4.283 7.351 -14.103 1.00 95.50 217 LEU A N 1
ATOM 1734 C CA . LEU A 1 217 ? 3.488 8.447 -13.547 1.00 95.50 217 LEU A CA 1
ATOM 1735 C C . LEU A 1 217 ? 2.094 7.984 -13.101 1.00 95.50 217 LEU A C 1
ATOM 1737 O O . LEU A 1 217 ? 1.660 8.344 -12.008 1.00 95.50 217 LEU A O 1
ATOM 1741 N N . GLY A 1 218 ? 1.410 7.159 -13.899 1.00 96.75 218 GLY A N 1
ATOM 1742 C CA . GLY A 1 218 ? 0.103 6.597 -13.541 1.00 96.75 218 GLY A CA 1
ATOM 1743 C C . GLY A 1 218 ? 0.153 5.770 -12.253 1.00 96.75 218 GLY A C 1
ATOM 1744 O O . GLY A 1 218 ? -0.690 5.931 -11.364 1.00 96.75 218 GLY A O 1
ATOM 1745 N N . PHE A 1 219 ? 1.193 4.948 -12.095 1.00 97.31 219 PHE A N 1
ATOM 1746 C CA . PHE A 1 219 ? 1.430 4.225 -10.850 1.00 97.31 219 PHE A CA 1
ATOM 1747 C C . PHE A 1 219 ? 1.755 5.169 -9.684 1.00 97.31 219 PHE A C 1
ATOM 1749 O O . PHE A 1 219 ? 1.221 4.993 -8.592 1.00 97.31 219 PHE A O 1
ATOM 1756 N N . ALA A 1 220 ? 2.579 6.201 -9.894 1.00 95.88 220 ALA A N 1
ATOM 1757 C CA . ALA A 1 220 ? 2.891 7.181 -8.853 1.00 95.88 220 ALA A CA 1
ATOM 1758 C C . ALA A 1 220 ? 1.643 7.932 -8.347 1.00 95.88 220 ALA A C 1
ATOM 1760 O O . ALA A 1 220 ? 1.523 8.159 -7.144 1.00 95.88 220 ALA A O 1
ATOM 1761 N N . LEU A 1 221 ? 0.698 8.264 -9.233 1.00 96.38 221 LEU A N 1
ATOM 1762 C CA . LEU A 1 221 ? -0.585 8.867 -8.855 1.00 96.38 221 LEU A CA 1
ATOM 1763 C C . LEU A 1 221 ? -1.459 7.897 -8.055 1.00 96.38 221 LEU A C 1
ATOM 1765 O O . LEU A 1 221 ? -2.009 8.280 -7.025 1.00 96.38 221 LEU A O 1
ATOM 1769 N N . SER A 1 222 ? -1.535 6.637 -8.489 1.00 96.75 222 SER A N 1
ATOM 1770 C CA . SER A 1 222 ? -2.274 5.588 -7.769 1.00 96.75 222 SER A CA 1
ATOM 1771 C C . SER A 1 222 ? -1.693 5.363 -6.368 1.00 96.75 222 SER A C 1
ATOM 1773 O O . SER A 1 222 ? -2.427 5.259 -5.388 1.00 96.75 222 SER A O 1
ATOM 1775 N N . TRP A 1 223 ? -0.361 5.363 -6.258 1.00 96.56 223 TRP A N 1
ATOM 1776 C CA . TRP A 1 223 ? 0.363 5.303 -4.989 1.00 96.56 223 TRP A CA 1
ATOM 1777 C C . TRP A 1 223 ? 0.037 6.486 -4.084 1.00 96.56 223 TRP A C 1
ATOM 1779 O O . TRP A 1 223 ? -0.301 6.289 -2.920 1.00 96.56 223 TRP A O 1
ATOM 1789 N N . PHE A 1 224 ? 0.087 7.707 -4.619 1.00 95.44 224 PHE A N 1
ATOM 1790 C CA . PHE A 1 224 ? -0.264 8.908 -3.870 1.00 95.44 224 PHE A CA 1
ATOM 1791 C C . PHE A 1 224 ? -1.699 8.839 -3.326 1.00 95.44 224 PHE A C 1
ATOM 1793 O O . PHE A 1 224 ? -1.904 9.052 -2.132 1.00 95.44 224 PHE A O 1
ATOM 1800 N N . GLN A 1 225 ? -2.673 8.464 -4.162 1.00 95.00 225 GLN A N 1
ATOM 1801 C CA . GLN A 1 225 ? -4.070 8.297 -3.747 1.00 95.00 225 GLN A CA 1
ATOM 1802 C C . GLN A 1 225 ? -4.222 7.255 -2.637 1.00 95.00 225 GLN A C 1
ATOM 1804 O O . GLN A 1 225 ? -4.890 7.516 -1.639 1.00 95.00 225 GLN A O 1
ATOM 1809 N N . PHE A 1 226 ? -3.565 6.100 -2.773 1.00 94.38 226 PHE A N 1
ATOM 1810 C CA . PHE A 1 226 ? -3.558 5.077 -1.731 1.00 94.38 226 PHE A CA 1
ATOM 1811 C C . PHE A 1 226 ? -3.012 5.627 -0.410 1.00 94.38 226 PHE A C 1
ATOM 1813 O O . PHE A 1 226 ? -3.674 5.517 0.618 1.00 94.38 226 PHE A O 1
ATOM 1820 N N . THR A 1 227 ? -1.848 6.283 -0.435 1.00 91.62 227 THR A N 1
ATOM 1821 C CA . THR A 1 227 ? -1.247 6.845 0.784 1.00 91.62 227 THR A CA 1
ATOM 1822 C C . THR A 1 227 ? -2.092 7.949 1.412 1.00 91.62 227 THR A C 1
ATOM 1824 O O . THR A 1 227 ? -2.151 8.040 2.633 1.00 91.62 227 THR A O 1
ATOM 1827 N N . HIS A 1 228 ? -2.774 8.759 0.599 1.00 92.12 228 HIS A N 1
ATOM 1828 C CA . HIS A 1 228 ? -3.659 9.812 1.084 1.00 92.12 228 HIS A CA 1
ATOM 1829 C C . HIS A 1 228 ? -4.905 9.247 1.770 1.00 92.12 228 HIS A C 1
ATOM 1831 O O . HIS A 1 228 ? -5.312 9.767 2.796 1.00 92.12 228 HIS A O 1
ATOM 1837 N N . ASN A 1 229 ? -5.477 8.165 1.238 1.00 89.94 229 ASN A N 1
ATOM 1838 C CA . ASN A 1 229 ? -6.670 7.538 1.810 1.00 89.94 229 ASN A CA 1
ATOM 1839 C C . ASN A 1 229 ? -6.378 6.752 3.100 1.00 89.94 229 ASN A C 1
ATOM 1841 O O . ASN A 1 229 ? -7.292 6.501 3.881 1.00 89.94 229 ASN A O 1
ATOM 1845 N N . VAL A 1 230 ? -5.128 6.322 3.298 1.00 84.25 230 VAL A N 1
ATOM 1846 C CA . VAL A 1 230 ? -4.686 5.590 4.497 1.00 84.25 230 VAL A CA 1
ATOM 1847 C C . VAL A 1 230 ? -4.263 6.528 5.639 1.00 84.25 230 VAL A C 1
ATOM 1849 O O . VAL A 1 230 ? -4.301 6.111 6.798 1.00 84.25 230 VAL A O 1
ATOM 1852 N N . SER A 1 231 ? -3.832 7.754 5.321 1.00 68.94 231 SER A N 1
ATOM 1853 C CA . SER A 1 231 ? -3.411 8.769 6.300 1.00 68.94 231 SER A CA 1
ATOM 1854 C C . SER A 1 231 ? -4.583 9.426 7.020 1.00 68.94 231 SER A C 1
ATOM 1856 O O . SER A 1 231 ? -4.311 9.902 8.147 1.00 68.94 231 SER A O 1
#

Secondary structure (DSSP, 8-state):
-------S-TT-----GGGS---THHHHHHHHHHHHHHHHHHHHHHHHTT--HHHHHHHHHHHHTS-PPEEEEEEEEEEEEEEEEEEEEEE-S-----------TT------------EEEEEEEEEEEEEEEEEEEEETT--SS-EEEEEEEEEEEEEESSSS-SS-SEEEPPPEEEE-HHHHHTB-TTS-B-----SSSTT---GGG-HHHHHHHHHHHHHHHHHHHH-

Nearest PDB structures (foldseek):
  7f6d-assembly1_G  TM=3.431E-01  e=4.526E+00  Deinococcus radiodurans R1 = ATCC 13939 = DSM 20539
  7pag-assembly1_A  TM=3.024E-01  e=3.173E+00  Mus musculus

Organism: NCBI:txid1487602